Protein AF-A0ABD5S3U0-F1 (afdb_monomer_lite)

Radius of gyration: 20.46 Å; chains: 1; bounding box: 54×53×58 Å

Organism: NCBI:txid1776492

Sequence (305 aa):
AVVRRRVRDGRLRDYVEGQARHEAWLTAAFREFDDQYGYLEEHTPVVRDAELLAASEDTLRRVEIQRFADRVTTRYRNRFDNPLVLVPCSATKPYSESQSHSQFHRAIQFRAHTVSMTSPIGVVPTELELTYPAQHYDSVVTGRWTEGERAFVARVLRRYLERNDYSRVIAHLPPGGYTDIVERVEAELGLDVEYTVPDHPTTEESLANLSSTLSGELKFPKREREHNTVKAIADYMLGPGAGDDLFADVEITMTSRYPKLQVRDANAEIDGHDGERAQLATMVPQYGVLAFTLHGARVWADSDA

Structure (mmCIF, N/CA/C/O backbone):
data_AF-A0ABD5S3U0-F1
#
_entry.id   AF-A0ABD5S3U0-F1
#
loop_
_atom_site.group_PDB
_atom_site.id
_atom_site.type_symbol
_atom_site.label_atom_id
_atom_site.label_alt_id
_atom_site.label_comp_id
_atom_site.label_asym_id
_atom_site.label_entity_id
_atom_site.label_seq_id
_atom_site.pdbx_PDB_ins_code
_atom_site.Cartn_x
_atom_site.Cartn_y
_atom_site.Cartn_z
_atom_site.occupancy
_atom_site.B_iso_or_equiv
_atom_site.auth_seq_id
_atom_site.auth_comp_id
_atom_site.auth_asym_id
_atom_site.auth_atom_id
_atom_site.pdbx_PDB_model_num
ATOM 1 N N . ALA A 1 1 ? 31.425 -2.483 -16.793 1.00 87.31 1 ALA A N 1
ATOM 2 C CA . ALA A 1 1 ? 31.507 -2.346 -15.318 1.00 87.31 1 ALA A CA 1
ATOM 3 C C . ALA A 1 1 ? 30.235 -1.739 -14.712 1.00 87.31 1 ALA A C 1
ATOM 5 O O . ALA A 1 1 ? 29.703 -2.320 -13.774 1.00 87.31 1 ALA A O 1
ATOM 6 N N . VAL A 1 2 ? 29.720 -0.630 -15.265 1.00 94.19 2 VAL A N 1
ATOM 7 C CA . VAL A 1 2 ? 28.542 0.099 -14.745 1.00 94.19 2 VAL A CA 1
ATOM 8 C C . VAL A 1 2 ? 27.293 -0.780 -14.612 1.00 94.19 2 VAL A C 1
ATOM 10 O O . VAL A 1 2 ? 26.768 -0.894 -13.513 1.00 94.19 2 VAL A O 1
ATOM 13 N N . VAL A 1 3 ? 26.869 -1.471 -15.677 1.00 95.00 3 VAL A N 1
ATOM 14 C CA . VAL A 1 3 ? 25.657 -2.319 -15.656 1.00 95.00 3 VAL A CA 1
ATOM 15 C C . VAL A 1 3 ? 25.713 -3.382 -14.553 1.00 95.00 3 VAL A C 1
ATOM 17 O O . VAL A 1 3 ? 24.800 -3.474 -13.742 1.00 95.00 3 VAL A O 1
ATOM 20 N N . ARG A 1 4 ? 26.820 -4.133 -14.446 1.00 95.06 4 ARG A N 1
ATOM 21 C CA . ARG A 1 4 ? 26.992 -5.158 -13.397 1.00 95.06 4 ARG A CA 1
ATOM 22 C C . ARG A 1 4 ? 26.900 -4.573 -11.988 1.00 95.06 4 ARG A C 1
ATOM 24 O O . ARG A 1 4 ? 26.364 -5.223 -11.100 1.00 95.06 4 ARG A O 1
ATOM 31 N N . ARG A 1 5 ? 27.425 -3.362 -11.781 1.00 95.69 5 ARG A N 1
ATOM 32 C CA . ARG A 1 5 ? 27.291 -2.656 -10.504 1.00 95.69 5 ARG A CA 1
ATOM 33 C C . ARG A 1 5 ? 25.832 -2.287 -10.237 1.00 95.69 5 ARG A C 1
ATOM 35 O O . ARG A 1 5 ? 25.337 -2.596 -9.170 1.00 95.69 5 ARG A O 1
ATOM 42 N N . ARG A 1 6 ? 25.120 -1.733 -11.224 1.00 94.75 6 ARG A N 1
ATOM 43 C CA . ARG A 1 6 ? 23.693 -1.396 -11.085 1.00 94.75 6 ARG A CA 1
ATOM 44 C C . ARG A 1 6 ? 22.815 -2.610 -10.781 1.00 94.75 6 ARG A C 1
ATOM 46 O O . ARG A 1 6 ? 21.890 -2.477 -9.994 1.00 94.75 6 ARG A O 1
ATOM 53 N N . VAL A 1 7 ? 23.124 -3.778 -11.350 1.00 93.00 7 VAL A N 1
ATOM 54 C CA . VAL A 1 7 ? 22.453 -5.044 -10.999 1.00 93.00 7 VAL A CA 1
ATOM 55 C C . VAL A 1 7 ? 22.682 -5.397 -9.531 1.00 93.00 7 VAL A C 1
ATOM 57 O O . VAL A 1 7 ? 21.718 -5.645 -8.819 1.00 93.00 7 VAL A O 1
ATOM 60 N N . ARG A 1 8 ? 23.938 -5.379 -9.064 1.00 92.31 8 ARG A N 1
ATOM 61 C CA . ARG A 1 8 ? 24.272 -5.679 -7.658 1.00 92.31 8 ARG A CA 1
ATOM 62 C C . ARG A 1 8 ? 23.629 -4.705 -6.679 1.00 92.31 8 ARG A C 1
ATOM 64 O O . ARG A 1 8 ? 23.177 -5.126 -5.627 1.00 92.31 8 ARG A O 1
ATOM 71 N N . ASP A 1 9 ? 23.568 -3.433 -7.054 1.00 92.44 9 ASP A N 1
ATOM 72 C CA . ASP A 1 9 ? 22.976 -2.374 -6.238 1.00 92.44 9 ASP A CA 1
ATOM 73 C C . ASP A 1 9 ? 21.432 -2.369 -6.319 1.00 92.44 9 ASP A C 1
ATOM 75 O O . ASP A 1 9 ? 20.801 -1.493 -5.739 1.00 92.44 9 ASP A O 1
ATOM 79 N N . GLY A 1 10 ? 20.806 -3.272 -7.091 1.00 91.94 10 GLY A N 1
ATOM 80 C CA . GLY A 1 10 ? 19.350 -3.319 -7.280 1.00 91.94 10 GLY A CA 1
ATOM 81 C C . GLY A 1 10 ? 18.759 -2.140 -8.066 1.00 91.94 10 GLY A C 1
ATOM 82 O O . GLY A 1 10 ? 17.542 -1.997 -8.117 1.00 91.94 10 GLY A O 1
ATOM 83 N N . ARG A 1 11 ? 19.605 -1.321 -8.708 1.00 92.75 11 ARG A N 1
ATOM 84 C CA . ARG A 1 11 ? 19.243 -0.066 -9.399 1.00 92.75 11 ARG A CA 1
ATOM 85 C C . ARG A 1 11 ? 19.436 -0.112 -10.914 1.00 92.75 11 ARG A C 1
ATOM 87 O O . ARG A 1 11 ? 19.689 0.913 -11.555 1.00 92.75 11 ARG A O 1
ATOM 94 N N . LEU A 1 12 ? 19.422 -1.310 -11.506 1.00 93.69 12 LEU A N 1
ATOM 95 C CA . LEU A 1 12 ? 19.519 -1.450 -12.962 1.00 93.69 12 LEU A CA 1
ATOM 96 C C . LEU A 1 12 ? 18.353 -0.740 -13.642 1.00 93.69 12 LEU A C 1
ATOM 98 O O . LEU A 1 12 ? 18.573 -0.025 -14.616 1.00 93.69 12 LEU A O 1
ATOM 102 N N . ARG A 1 13 ? 17.144 -0.903 -13.099 1.00 93.19 13 ARG A N 1
ATOM 103 C CA . ARG A 1 13 ? 15.944 -0.321 -13.682 1.00 93.19 13 ARG A CA 1
ATOM 104 C C . ARG A 1 13 ? 16.009 1.205 -13.707 1.00 93.19 13 ARG A C 1
ATOM 106 O O . ARG A 1 13 ? 15.888 1.776 -14.781 1.00 93.19 13 ARG A O 1
ATOM 113 N N . ASP A 1 14 ? 16.336 1.849 -12.586 1.00 92.38 14 ASP A N 1
ATOM 114 C CA . ASP A 1 14 ? 16.466 3.315 -12.515 1.00 92.38 14 ASP A CA 1
ATOM 115 C C . ASP A 1 14 ? 17.527 3.848 -13.483 1.00 92.38 14 ASP A C 1
ATOM 117 O O . ASP A 1 14 ? 17.364 4.899 -14.100 1.00 92.38 14 ASP A O 1
ATOM 121 N N . TYR A 1 15 ? 18.626 3.103 -13.642 1.00 93.44 15 TYR A N 1
ATOM 122 C CA . TYR A 1 15 ? 19.658 3.458 -14.606 1.00 93.44 15 TYR A CA 1
ATOM 123 C C . TYR A 1 15 ? 19.129 3.401 -16.044 1.00 93.44 15 TYR A C 1
ATOM 125 O O . TYR A 1 15 ? 19.325 4.362 -16.784 1.00 93.44 15 TYR A O 1
ATOM 133 N N . VAL A 1 16 ? 18.447 2.318 -16.431 1.00 93.88 16 VAL A N 1
ATOM 134 C CA . VAL A 1 16 ? 17.875 2.163 -17.779 1.00 93.88 16 VAL A CA 1
ATOM 135 C C . VAL A 1 16 ? 16.838 3.249 -18.067 1.00 93.88 16 VAL A C 1
ATOM 137 O O . VAL A 1 16 ? 16.899 3.852 -19.134 1.00 93.88 16 VAL A O 1
ATOM 140 N N . GLU A 1 17 ? 15.962 3.570 -17.114 1.00 93.62 17 GLU A N 1
ATOM 141 C CA . GLU A 1 17 ? 14.965 4.639 -17.270 1.00 93.62 17 GLU A CA 1
ATOM 142 C C . GLU A 1 17 ? 15.598 6.007 -17.508 1.00 93.62 17 GLU A C 1
ATOM 144 O O . GLU A 1 17 ? 15.145 6.761 -18.369 1.00 93.62 17 GLU A O 1
ATOM 149 N N . GLY A 1 18 ? 16.683 6.313 -16.794 1.00 93.62 18 GLY A N 1
ATOM 150 C CA . GLY A 1 18 ? 17.458 7.523 -17.043 1.00 93.62 18 GLY A CA 1
ATOM 151 C C . GLY A 1 18 ? 18.109 7.518 -18.428 1.00 93.62 18 GLY A C 1
ATOM 152 O O . GLY A 1 18 ? 18.045 8.516 -19.142 1.00 93.62 18 GLY A O 1
ATOM 153 N N . GLN A 1 19 ? 18.710 6.393 -18.838 1.00 94.06 19 GLN A N 1
ATOM 154 C CA . GLN A 1 19 ? 19.356 6.281 -20.152 1.00 94.06 19 GLN A CA 1
ATOM 155 C C . GLN A 1 19 ? 18.363 6.365 -21.317 1.00 94.06 19 GLN A C 1
ATOM 157 O O . GLN A 1 19 ? 18.701 6.924 -22.361 1.00 94.06 19 GLN A O 1
ATOM 162 N N . ALA A 1 20 ? 17.137 5.869 -21.134 1.00 95.19 20 ALA A N 1
ATOM 163 C CA . ALA A 1 20 ? 16.103 5.862 -22.164 1.00 95.19 20 ALA A CA 1
ATOM 164 C C . ALA A 1 20 ? 15.759 7.268 -22.683 1.00 95.19 20 ALA A C 1
ATOM 166 O O . ALA A 1 20 ? 15.257 7.398 -23.795 1.00 95.19 20 ALA A O 1
ATOM 167 N N . ARG A 1 21 ? 16.064 8.328 -21.920 1.00 94.12 21 ARG A N 1
ATOM 168 C CA . ARG A 1 21 ? 15.730 9.726 -22.245 1.00 94.12 21 ARG A CA 1
ATOM 169 C C . ARG A 1 21 ? 16.701 10.419 -23.196 1.00 94.12 21 ARG A C 1
ATOM 171 O O . ARG A 1 21 ? 16.425 11.542 -23.608 1.00 94.12 21 ARG A O 1
ATOM 178 N N . HIS A 1 22 ? 17.836 9.802 -23.518 1.00 95.06 22 HIS A N 1
ATOM 179 C CA . HIS A 1 22 ? 18.868 10.466 -24.319 1.00 95.06 22 HIS A CA 1
ATOM 180 C C . HIS A 1 22 ? 18.624 10.387 -25.831 1.00 95.06 22 HIS A C 1
ATOM 182 O O . HIS A 1 22 ? 19.041 11.291 -26.549 1.00 95.06 22 HIS A O 1
ATOM 188 N N . GLU A 1 23 ? 17.930 9.353 -26.317 1.00 96.31 23 GLU A N 1
ATOM 189 C CA . GLU A 1 23 ? 17.638 9.168 -27.743 1.00 96.31 23 GLU A CA 1
ATOM 190 C C . GLU A 1 23 ? 16.223 8.615 -27.956 1.00 96.31 23 GLU A C 1
ATOM 192 O O . GLU A 1 23 ? 15.745 7.781 -27.186 1.00 96.31 23 GLU A O 1
ATOM 197 N N . ALA A 1 24 ? 15.560 9.032 -29.041 1.00 96.31 24 ALA A N 1
ATOM 198 C CA . ALA A 1 24 ? 14.179 8.634 -29.337 1.00 96.31 24 ALA A CA 1
ATOM 199 C C . ALA A 1 24 ? 14.014 7.110 -29.475 1.00 96.31 24 ALA A C 1
ATOM 201 O O . ALA A 1 24 ? 13.067 6.534 -28.939 1.00 96.31 24 ALA A O 1
ATOM 202 N N . TRP A 1 25 ? 14.966 6.454 -30.143 1.00 96.94 25 TRP A N 1
ATOM 203 C CA . TRP A 1 25 ? 15.000 4.997 -30.280 1.00 96.94 25 TRP A CA 1
ATOM 204 C C . TRP A 1 25 ? 15.076 4.294 -28.915 1.00 96.94 25 TRP A C 1
ATOM 206 O O . TRP A 1 25 ? 14.370 3.312 -28.704 1.00 96.94 25 TRP A O 1
ATOM 216 N N . LEU A 1 26 ? 15.870 4.813 -27.969 1.00 96.75 26 LEU A N 1
ATOM 217 C CA . LEU A 1 26 ? 15.997 4.214 -26.638 1.00 96.75 26 LEU A CA 1
ATOM 218 C C . LEU A 1 26 ? 14.693 4.323 -25.846 1.00 96.75 26 LEU A C 1
ATOM 220 O O . LEU A 1 26 ? 14.308 3.357 -25.195 1.00 96.75 26 LEU A O 1
ATOM 224 N N . THR A 1 27 ? 13.987 5.455 -25.934 1.00 96.31 27 THR A N 1
ATOM 225 C CA . THR A 1 27 ? 12.650 5.593 -25.332 1.00 96.31 27 THR A CA 1
ATOM 226 C C . THR A 1 27 ? 11.661 4.600 -25.947 1.00 96.31 27 THR A C 1
ATOM 228 O O . THR A 1 27 ? 10.906 3.967 -25.213 1.00 96.31 27 THR A O 1
ATOM 231 N N . ALA A 1 28 ? 11.664 4.441 -27.275 1.00 96.75 28 ALA A N 1
ATOM 232 C CA . ALA A 1 28 ? 10.775 3.501 -27.956 1.00 96.75 28 ALA A CA 1
ATOM 233 C C . ALA A 1 28 ? 11.062 2.047 -27.548 1.00 96.75 28 ALA A C 1
ATOM 235 O O . ALA A 1 28 ? 10.147 1.338 -27.142 1.00 96.75 28 ALA A O 1
ATOM 236 N N . ALA A 1 29 ? 12.331 1.631 -27.572 1.00 96.81 29 ALA A N 1
ATOM 237 C CA . ALA A 1 29 ? 12.746 0.290 -27.165 1.00 96.81 29 ALA A CA 1
ATOM 238 C C . ALA A 1 29 ? 12.432 0.004 -25.689 1.00 96.81 29 ALA A C 1
ATOM 240 O O . ALA A 1 29 ? 12.020 -1.098 -25.342 1.00 96.81 29 ALA A O 1
ATOM 241 N N . PHE A 1 30 ? 12.608 0.998 -24.818 1.00 96.00 30 PHE A N 1
ATOM 242 C CA . PHE A 1 30 ? 12.281 0.892 -23.401 1.00 96.00 30 PHE A CA 1
ATOM 243 C C . PHE A 1 30 ? 10.776 0.705 -23.155 1.00 96.00 30 PHE A C 1
ATOM 245 O O . PHE A 1 30 ? 10.393 -0.131 -22.343 1.00 96.00 30 PHE A O 1
ATOM 252 N N . ARG A 1 31 ? 9.921 1.431 -23.883 1.00 95.31 31 ARG A N 1
ATOM 253 C CA . ARG A 1 31 ? 8.461 1.275 -23.785 1.00 95.31 31 ARG A CA 1
ATOM 254 C C . ARG A 1 31 ? 7.976 -0.057 -24.345 1.00 95.31 31 ARG A C 1
ATOM 256 O O . ARG A 1 31 ? 7.175 -0.713 -23.696 1.00 95.31 31 ARG A O 1
ATOM 263 N N . GLU A 1 32 ? 8.518 -0.484 -25.485 1.00 96.25 32 GLU A N 1
ATOM 264 C CA . GLU A 1 32 ? 8.242 -1.815 -26.043 1.00 96.25 32 GLU A CA 1
ATOM 265 C C . GLU A 1 32 ? 8.631 -2.920 -25.052 1.00 96.25 32 GLU A C 1
ATOM 267 O O . GLU A 1 32 ? 7.901 -3.888 -24.866 1.00 96.25 32 GLU A O 1
ATOM 272 N N . PHE A 1 33 ? 9.768 -2.758 -24.368 1.00 94.81 33 PHE A N 1
ATOM 273 C CA . PHE A 1 33 ? 10.194 -3.675 -23.317 1.00 94.81 33 PHE A CA 1
ATOM 274 C C . PHE A 1 33 ? 9.211 -3.707 -22.137 1.00 94.81 33 PHE A C 1
ATOM 276 O O . PHE A 1 33 ? 8.895 -4.792 -21.656 1.00 94.81 33 PHE A O 1
ATOM 283 N N . ASP A 1 34 ? 8.688 -2.557 -21.707 1.00 94.62 34 ASP A N 1
ATOM 284 C CA . ASP A 1 34 ? 7.685 -2.465 -20.634 1.00 94.62 34 ASP A CA 1
ATOM 285 C C . ASP A 1 34 ? 6.331 -3.078 -20.991 1.00 94.62 34 ASP A C 1
ATOM 287 O O . ASP A 1 34 ? 5.623 -3.563 -20.107 1.00 94.62 34 ASP A O 1
ATOM 291 N N . ASP A 1 35 ? 5.977 -3.099 -22.274 1.00 95.31 35 ASP A N 1
ATOM 292 C CA . ASP A 1 35 ? 4.765 -3.765 -22.746 1.00 95.31 35 ASP A CA 1
ATOM 293 C C . ASP A 1 35 ? 4.878 -5.305 -22.659 1.00 95.31 35 ASP A C 1
ATOM 295 O O . ASP A 1 35 ? 3.862 -6.002 -22.627 1.00 95.31 35 ASP A O 1
ATOM 299 N N . GLN A 1 36 ? 6.090 -5.857 -22.492 1.00 96.75 36 GLN A N 1
ATOM 300 C CA . GLN A 1 36 ? 6.333 -7.288 -22.250 1.00 96.75 36 GLN A CA 1
ATOM 301 C C . GLN A 1 36 ? 6.207 -7.662 -20.761 1.00 96.75 36 GLN A C 1
ATOM 303 O O . GLN A 1 36 ? 7.099 -8.289 -20.179 1.00 96.75 36 GLN A O 1
ATOM 308 N N . TYR A 1 37 ? 5.084 -7.295 -20.131 1.00 95.75 37 TYR A N 1
ATOM 309 C CA . TYR A 1 37 ? 4.884 -7.444 -18.684 1.00 95.75 37 TYR A CA 1
ATOM 310 C C . TYR A 1 37 ? 5.123 -8.870 -18.174 1.00 95.75 37 TYR A C 1
ATOM 312 O O . TYR A 1 37 ? 5.852 -9.036 -17.205 1.00 95.75 37 TYR A O 1
ATOM 320 N N . GLY A 1 38 ? 4.557 -9.897 -18.820 1.00 96.56 38 GLY A N 1
ATOM 321 C CA . GLY A 1 38 ? 4.673 -11.285 -18.345 1.00 96.56 38 GLY A CA 1
ATOM 322 C C . GLY A 1 38 ? 6.125 -11.757 -18.244 1.00 96.56 38 GLY A C 1
ATOM 323 O O . GLY A 1 38 ? 6.542 -12.268 -17.209 1.00 96.56 38 GLY A O 1
ATOM 324 N N . TYR A 1 39 ? 6.930 -11.473 -19.272 1.00 96.88 39 TYR A N 1
ATOM 325 C CA . TYR A 1 39 ? 8.363 -11.763 -19.248 1.00 96.88 39 TYR A CA 1
ATOM 326 C C . TYR A 1 39 ? 9.074 -10.993 -18.128 1.00 96.88 39 TYR A C 1
ATOM 328 O O . TYR A 1 39 ? 9.894 -11.552 -17.402 1.00 96.88 39 TYR A O 1
ATOM 336 N N . LEU A 1 40 ? 8.768 -9.706 -17.965 1.00 96.62 40 LEU A N 1
ATOM 337 C CA . LEU A 1 40 ? 9.388 -8.882 -16.933 1.00 96.62 40 LEU A CA 1
ATOM 338 C C . LEU A 1 40 ? 9.014 -9.323 -15.516 1.00 96.62 40 LEU A C 1
ATOM 340 O O . LEU A 1 40 ? 9.872 -9.315 -14.633 1.00 96.62 40 LEU A O 1
ATOM 344 N N . GLU A 1 41 ? 7.755 -9.687 -15.295 1.00 96.44 41 GLU A N 1
ATOM 345 C CA . GLU A 1 41 ? 7.216 -10.088 -13.999 1.00 96.44 41 GLU A CA 1
ATOM 346 C C . GLU A 1 41 ? 7.951 -11.320 -13.467 1.00 96.44 41 GLU A C 1
ATOM 348 O O . GLU A 1 41 ? 8.514 -11.255 -12.372 1.00 96.44 41 GLU A O 1
ATOM 353 N N . GLU A 1 42 ? 8.079 -12.360 -14.295 1.00 96.19 42 GLU A N 1
ATOM 354 C CA . GLU A 1 42 ? 8.742 -13.625 -13.948 1.00 96.19 42 GLU A CA 1
ATOM 355 C C . GLU A 1 42 ? 10.217 -13.450 -13.544 1.00 96.19 42 GLU A C 1
ATOM 357 O O . GLU A 1 42 ? 10.744 -14.200 -12.722 1.00 96.19 42 GLU A O 1
ATOM 362 N N . HIS A 1 43 ? 10.895 -12.441 -14.099 1.00 94.69 43 HIS A N 1
ATOM 363 C CA . HIS A 1 43 ? 12.329 -12.212 -13.897 1.00 94.69 43 HIS A CA 1
ATOM 364 C C . HIS A 1 43 ? 12.631 -11.087 -12.899 1.00 94.69 43 HIS A C 1
ATOM 366 O O . HIS A 1 43 ? 13.796 -10.848 -12.561 1.00 94.69 43 HIS A O 1
ATOM 372 N N . THR A 1 44 ? 11.611 -10.375 -12.417 1.00 94.62 44 THR A N 1
ATOM 373 C CA . THR A 1 44 ? 11.797 -9.257 -11.493 1.00 94.62 44 THR A CA 1
ATOM 374 C C . THR A 1 44 ? 11.728 -9.742 -10.046 1.00 94.62 44 THR A C 1
ATOM 376 O O . THR A 1 44 ? 10.689 -10.274 -9.640 1.00 94.62 44 THR A O 1
ATOM 379 N N . PRO A 1 45 ? 12.760 -9.479 -9.214 1.00 93.25 45 PRO A N 1
ATOM 380 C CA . PRO A 1 45 ? 12.757 -9.864 -7.804 1.00 93.25 45 PRO A CA 1
ATOM 381 C C . PRO A 1 45 ? 11.495 -9.403 -7.069 1.00 93.25 45 PRO A C 1
ATOM 383 O O . PRO A 1 45 ? 11.013 -8.290 -7.295 1.00 93.25 45 PRO A O 1
ATOM 386 N N . VAL A 1 46 ? 10.975 -10.249 -6.176 1.00 92.94 46 VAL A N 1
ATOM 387 C CA . VAL A 1 46 ? 9.786 -9.935 -5.361 1.00 92.94 46 VAL A CA 1
ATOM 388 C C . VAL A 1 46 ? 10.083 -8.840 -4.336 1.00 92.94 46 VAL A C 1
ATOM 390 O O . VAL A 1 46 ? 9.233 -7.988 -4.100 1.00 92.94 46 VAL A O 1
ATOM 393 N N . VAL A 1 47 ? 11.296 -8.835 -3.777 1.00 92.56 47 VAL A N 1
ATOM 394 C CA . VAL A 1 47 ? 11.765 -7.864 -2.781 1.00 92.56 47 VAL A CA 1
ATOM 395 C C . VAL A 1 47 ? 13.172 -7.376 -3.115 1.00 92.56 47 VAL A C 1
ATOM 397 O O . VAL A 1 47 ? 13.955 -8.103 -3.734 1.00 92.56 47 VAL A O 1
ATOM 400 N N . ARG A 1 48 ? 13.491 -6.143 -2.707 1.00 89.38 48 ARG A N 1
ATOM 401 C CA . ARG A 1 48 ? 14.825 -5.525 -2.786 1.00 89.38 48 ARG A CA 1
ATOM 402 C C . ARG A 1 48 ? 15.002 -4.522 -1.648 1.00 89.38 48 ARG A C 1
ATOM 404 O O . ARG A 1 48 ? 14.028 -3.905 -1.239 1.00 89.38 48 ARG A O 1
ATOM 411 N N . ASP A 1 49 ? 16.248 -4.297 -1.233 1.00 81.81 49 ASP A N 1
ATOM 412 C CA . ASP A 1 49 ? 16.613 -3.183 -0.332 1.00 81.81 49 ASP A CA 1
ATOM 413 C C . ASP A 1 49 ? 16.724 -1.845 -1.064 1.00 81.81 49 ASP A C 1
ATOM 415 O O . ASP A 1 49 ? 16.736 -0.780 -0.453 1.00 81.81 49 ASP A O 1
ATOM 419 N N . ALA A 1 50 ? 16.899 -1.897 -2.384 1.00 89.00 50 ALA A N 1
ATOM 420 C CA . ALA A 1 50 ? 17.143 -0.712 -3.178 1.00 89.00 50 ALA A CA 1
ATOM 421 C C . ALA A 1 50 ? 15.873 0.130 -3.304 1.00 89.00 50 ALA A C 1
ATOM 423 O O . ALA A 1 50 ? 14.813 -0.376 -3.681 1.00 89.00 50 ALA A O 1
ATOM 424 N N . GLU A 1 51 ? 16.028 1.427 -3.056 1.00 90.19 51 GLU A N 1
ATOM 425 C CA . GLU A 1 51 ? 14.996 2.421 -3.314 1.00 90.19 51 GLU A CA 1
ATOM 426 C C . GLU A 1 51 ? 14.630 2.454 -4.805 1.00 90.19 51 GLU A C 1
ATOM 428 O O . GLU A 1 51 ? 15.499 2.527 -5.681 1.00 90.19 51 GLU A O 1
ATOM 433 N N . LEU A 1 52 ? 13.328 2.402 -5.070 1.00 92.81 52 LEU A N 1
ATOM 434 C CA . LEU A 1 52 ? 12.706 2.584 -6.370 1.00 92.81 52 LEU A CA 1
ATOM 435 C C . LEU A 1 52 ? 12.477 4.079 -6.596 1.00 92.81 52 LEU A C 1
ATOM 437 O O . LEU A 1 52 ? 11.648 4.691 -5.923 1.00 92.81 52 LEU A O 1
ATOM 441 N N . LEU A 1 53 ? 13.175 4.664 -7.570 1.00 91.88 53 LEU A N 1
ATOM 442 C CA . LEU A 1 53 ? 12.985 6.069 -7.916 1.00 91.88 53 LEU A CA 1
ATOM 443 C C . LEU A 1 53 ? 11.825 6.229 -8.907 1.00 91.88 53 LEU A C 1
ATOM 445 O O . LEU A 1 53 ? 11.934 5.866 -10.078 1.00 91.88 53 LEU A O 1
ATOM 449 N N . ALA A 1 54 ? 10.735 6.831 -8.443 1.00 91.25 54 ALA A N 1
ATOM 450 C CA . ALA A 1 54 ? 9.561 7.205 -9.216 1.00 91.25 54 ALA A CA 1
ATOM 451 C C . ALA A 1 54 ? 9.663 8.667 -9.678 1.00 91.25 54 ALA A C 1
ATOM 453 O O . ALA A 1 54 ? 9.052 9.580 -9.120 1.00 91.25 54 ALA A O 1
ATOM 454 N N . ALA A 1 55 ? 10.483 8.886 -10.708 1.00 89.25 55 ALA A N 1
ATOM 455 C CA . ALA A 1 55 ? 10.757 10.217 -11.260 1.00 89.25 55 ALA A CA 1
ATOM 456 C C . ALA A 1 55 ? 10.063 10.505 -12.601 1.00 89.25 55 ALA A C 1
ATOM 458 O O . ALA A 1 55 ? 10.203 11.600 -13.144 1.00 89.25 55 ALA A O 1
ATOM 459 N N . SER A 1 56 ? 9.341 9.534 -13.162 1.00 89.38 56 SER A N 1
ATOM 460 C CA . SER A 1 56 ? 8.617 9.704 -14.424 1.00 89.38 56 SER A CA 1
ATOM 461 C C . SER A 1 56 ? 7.360 8.847 -14.478 1.00 89.38 56 SER A C 1
ATOM 463 O O . SER A 1 56 ? 7.280 7.831 -13.792 1.00 89.38 56 SER A O 1
ATOM 465 N N . GLU A 1 57 ? 6.411 9.216 -15.334 1.00 90.31 57 GLU A N 1
ATOM 466 C CA . GLU A 1 57 ? 5.151 8.485 -15.511 1.00 90.31 57 GLU A CA 1
ATOM 467 C C . GLU A 1 57 ? 5.362 7.041 -16.003 1.00 90.31 57 GLU A C 1
ATOM 469 O O . GLU A 1 57 ? 4.609 6.147 -15.627 1.00 90.31 57 GLU A O 1
ATOM 474 N N . ASP A 1 58 ? 6.448 6.766 -16.739 1.00 92.25 58 ASP A N 1
ATOM 475 C CA . ASP A 1 58 ? 6.801 5.394 -17.137 1.00 92.25 58 ASP A CA 1
ATOM 476 C C . ASP A 1 58 ? 7.062 4.482 -15.909 1.00 92.25 58 ASP A C 1
ATOM 478 O O . ASP A 1 58 ? 6.949 3.264 -16.006 1.00 92.25 58 ASP A O 1
ATOM 482 N N . THR A 1 59 ? 7.304 5.039 -14.712 1.00 93.25 59 THR A N 1
ATOM 483 C CA . THR A 1 59 ? 7.414 4.249 -13.466 1.00 93.25 59 THR A CA 1
ATOM 484 C C . THR A 1 59 ? 6.116 3.493 -13.150 1.00 93.25 59 THR A C 1
ATOM 486 O O . THR A 1 59 ? 6.168 2.405 -12.581 1.00 93.25 59 THR A O 1
ATOM 489 N N . LEU A 1 60 ? 4.949 4.006 -13.568 1.00 93.88 60 LEU A N 1
ATOM 490 C CA . LEU A 1 60 ? 3.656 3.321 -13.413 1.00 93.88 60 LEU A CA 1
ATOM 491 C C . LEU A 1 60 ? 3.608 1.981 -14.175 1.00 93.88 60 LEU A C 1
ATOM 493 O O . LEU A 1 60 ? 2.759 1.129 -13.901 1.00 93.88 60 LEU A O 1
ATOM 497 N N . ARG A 1 61 ? 4.514 1.786 -15.145 1.00 94.06 61 ARG A N 1
ATOM 498 C CA . ARG A 1 61 ? 4.674 0.551 -15.924 1.00 94.06 61 ARG A CA 1
ATOM 499 C C . ARG A 1 61 ? 5.628 -0.457 -15.280 1.00 94.06 61 ARG A C 1
ATOM 501 O O . ARG A 1 61 ? 5.657 -1.605 -15.710 1.00 94.06 61 ARG A O 1
ATOM 508 N N . ARG A 1 62 ? 6.374 -0.074 -14.235 1.00 94.94 62 ARG A N 1
ATOM 509 C CA . ARG A 1 62 ? 7.293 -0.990 -13.547 1.00 94.94 62 ARG A CA 1
ATOM 510 C C . ARG A 1 62 ? 6.540 -2.165 -12.933 1.00 94.94 62 ARG A C 1
ATOM 512 O O . ARG A 1 62 ? 5.478 -1.995 -12.328 1.00 94.94 62 ARG A O 1
ATOM 519 N N . VAL A 1 63 ? 7.155 -3.343 -13.015 1.00 96.38 63 VAL A N 1
ATOM 520 C CA . VAL A 1 63 ? 6.610 -4.584 -12.459 1.00 96.38 63 VAL A CA 1
ATOM 521 C C . VAL A 1 63 ? 6.276 -4.431 -10.986 1.00 96.38 63 VAL A C 1
ATOM 523 O O . VAL A 1 63 ? 5.211 -4.848 -10.567 1.00 96.38 63 VAL A O 1
ATOM 526 N N . GLU A 1 64 ? 7.153 -3.819 -10.201 1.00 96.12 64 GLU A N 1
ATOM 527 C CA . GLU A 1 64 ? 6.998 -3.649 -8.758 1.00 96.12 64 GLU A CA 1
ATOM 528 C C . GLU A 1 64 ? 5.719 -2.880 -8.413 1.00 96.12 64 GLU A C 1
ATOM 530 O O . GLU A 1 64 ? 4.990 -3.268 -7.503 1.00 96.12 64 GLU A O 1
ATOM 535 N N . ILE A 1 65 ? 5.432 -1.824 -9.182 1.00 96.56 65 ILE A N 1
ATOM 536 C CA . ILE A 1 65 ? 4.255 -0.971 -9.011 1.00 96.56 65 ILE A CA 1
ATOM 537 C C . ILE A 1 65 ? 2.994 -1.726 -9.422 1.00 96.56 65 ILE A C 1
ATOM 539 O O . ILE A 1 65 ? 2.044 -1.822 -8.645 1.00 96.56 65 ILE A O 1
ATOM 543 N N . GLN A 1 66 ? 2.994 -2.314 -10.619 1.00 97.06 66 GLN A N 1
ATOM 544 C CA . GLN A 1 66 ? 1.833 -3.042 -11.125 1.00 97.06 66 GLN A CA 1
ATOM 545 C C . GLN A 1 66 ? 1.531 -4.298 -10.307 1.00 97.06 66 GLN A C 1
ATOM 547 O O . GLN A 1 66 ? 0.372 -4.557 -10.007 1.00 97.06 66 GLN A O 1
ATOM 552 N N . ARG A 1 67 ? 2.562 -5.045 -9.900 1.00 97.62 67 ARG A N 1
ATOM 553 C CA . ARG A 1 67 ? 2.446 -6.236 -9.053 1.00 97.62 67 ARG A CA 1
ATOM 554 C C . ARG A 1 67 ? 1.865 -5.873 -7.696 1.00 97.62 67 ARG A C 1
ATOM 556 O O . ARG A 1 67 ? 0.965 -6.567 -7.239 1.00 97.62 67 ARG A O 1
ATOM 563 N N . PHE A 1 68 ? 2.353 -4.812 -7.050 1.00 97.81 68 PHE A N 1
ATOM 564 C CA . PHE A 1 68 ? 1.804 -4.394 -5.760 1.00 97.81 68 PHE A CA 1
ATOM 565 C C . PHE A 1 68 ? 0.338 -3.983 -5.899 1.00 97.81 68 PHE A C 1
ATOM 567 O O . PHE A 1 68 ? -0.511 -4.507 -5.181 1.00 97.81 68 PHE A O 1
ATOM 574 N N . ALA A 1 69 ? 0.028 -3.118 -6.869 1.00 97.94 69 ALA A N 1
ATOM 575 C CA . ALA A 1 69 ? -1.337 -2.681 -7.140 1.00 97.94 69 ALA A CA 1
ATOM 576 C C . ALA A 1 69 ? -2.271 -3.860 -7.452 1.00 97.94 69 ALA A C 1
ATOM 578 O O . ALA A 1 69 ? -3.390 -3.925 -6.941 1.00 97.94 69 ALA A O 1
ATOM 579 N N . ASP A 1 70 ? -1.819 -4.821 -8.257 1.00 97.81 70 ASP A N 1
ATOM 580 C CA . ASP A 1 70 ? -2.604 -6.006 -8.573 1.00 97.81 70 ASP A CA 1
ATOM 581 C C . ASP A 1 70 ? -2.804 -6.894 -7.342 1.00 97.81 70 ASP A C 1
ATOM 583 O O . ASP A 1 70 ? -3.934 -7.247 -7.029 1.00 97.81 70 ASP A O 1
ATOM 587 N N . ARG A 1 71 ? -1.760 -7.184 -6.560 1.00 98.12 71 ARG A N 1
ATOM 588 C CA . ARG A 1 71 ? -1.878 -8.031 -5.360 1.00 98.12 71 ARG A CA 1
ATOM 589 C C . ARG A 1 71 ? -2.720 -7.392 -4.255 1.00 98.12 71 ARG A C 1
ATOM 591 O O . ARG A 1 71 ? -3.497 -8.092 -3.610 1.00 98.12 71 ARG A O 1
ATOM 598 N N . VAL A 1 72 ? -2.640 -6.076 -4.066 1.00 98.25 72 VAL A N 1
ATOM 599 C CA . VAL A 1 72 ? -3.517 -5.345 -3.132 1.00 98.25 72 VAL A CA 1
ATOM 600 C C . VAL A 1 72 ? -4.979 -5.371 -3.583 1.00 98.25 72 VAL A C 1
ATOM 602 O O . VAL A 1 72 ? -5.882 -5.357 -2.753 1.00 98.25 72 VAL A O 1
ATOM 605 N N . THR A 1 73 ? -5.238 -5.457 -4.886 1.00 98.38 73 THR A N 1
ATOM 606 C CA . THR A 1 73 ? -6.606 -5.452 -5.429 1.00 98.38 73 THR A CA 1
ATOM 607 C C . THR A 1 73 ? -7.148 -6.839 -5.781 1.00 98.38 73 THR A C 1
ATOM 609 O O . THR A 1 73 ? -8.325 -6.962 -6.105 1.00 98.38 73 THR A O 1
ATOM 612 N N . THR A 1 74 ? -6.333 -7.895 -5.713 1.00 98.25 74 THR A N 1
ATOM 613 C CA . THR A 1 74 ? -6.733 -9.276 -6.060 1.00 98.25 74 THR A CA 1
ATOM 614 C C . THR A 1 74 ? -6.454 -10.303 -4.973 1.00 98.25 74 THR A C 1
ATOM 616 O O . THR A 1 74 ? -7.026 -11.390 -5.029 1.00 98.25 74 THR A O 1
ATOM 619 N N . ARG A 1 75 ? -5.599 -9.993 -3.991 1.00 98.00 75 ARG A N 1
ATOM 620 C CA . ARG A 1 75 ? -5.221 -10.922 -2.917 1.00 98.00 75 ARG A CA 1
ATOM 621 C C . ARG A 1 75 ? -5.602 -10.398 -1.547 1.00 98.00 75 ARG A C 1
ATOM 623 O O . ARG A 1 75 ? -6.353 -11.076 -0.852 1.00 98.00 75 ARG A O 1
ATOM 630 N N . TYR A 1 76 ? -5.160 -9.183 -1.212 1.00 98.06 76 TYR A N 1
ATOM 631 C CA . TYR A 1 76 ? -5.513 -8.528 0.050 1.00 98.06 76 TYR A CA 1
ATOM 632 C C . TYR A 1 76 ? -7.033 -8.464 0.223 1.00 98.06 76 TYR A C 1
ATOM 634 O O . TYR A 1 76 ? -7.772 -8.256 -0.743 1.00 98.06 76 TYR A O 1
ATOM 642 N N . ARG A 1 77 ? -7.484 -8.617 1.463 1.00 96.00 77 ARG A N 1
ATOM 643 C CA . ARG A 1 77 ? -8.857 -8.342 1.871 1.00 96.00 77 ARG A CA 1
ATOM 644 C C . ARG A 1 77 ? -8.854 -7.582 3.193 1.00 96.00 77 ARG A C 1
ATOM 646 O O . ARG A 1 77 ? -7.984 -7.824 4.029 1.00 96.00 77 ARG A O 1
ATOM 653 N N . ASN A 1 78 ? -9.828 -6.702 3.376 1.00 97.44 78 ASN A N 1
ATOM 654 C CA . ASN A 1 78 ? -10.079 -6.019 4.629 1.00 97.44 78 ASN A CA 1
ATOM 655 C C . ASN A 1 78 ? -10.404 -7.070 5.697 1.00 97.44 78 ASN A C 1
ATOM 657 O O . ASN A 1 78 ? -11.152 -8.019 5.455 1.00 97.44 78 ASN A O 1
ATOM 661 N N . ARG A 1 79 ? -9.789 -6.914 6.866 1.00 96.88 79 ARG A N 1
ATOM 662 C CA . ARG A 1 79 ? -9.956 -7.797 8.028 1.00 96.88 79 ARG A CA 1
ATOM 663 C C . ARG A 1 79 ? -10.453 -7.028 9.258 1.00 96.88 79 ARG A C 1
ATOM 665 O O . ARG A 1 79 ? -10.416 -7.567 10.359 1.00 96.88 79 ARG A O 1
ATOM 672 N N . PHE A 1 80 ? -10.883 -5.781 9.073 1.00 97.38 80 PHE A N 1
ATOM 673 C CA . PHE A 1 80 ? -11.446 -4.922 10.107 1.00 97.38 80 PHE A CA 1
ATOM 674 C C . PHE A 1 80 ? -12.929 -4.666 9.841 1.00 97.38 80 PHE A C 1
ATOM 676 O O . PHE A 1 80 ? -13.310 -4.328 8.722 1.00 97.38 80 PHE A O 1
ATOM 683 N N . ASP A 1 81 ? -13.737 -4.708 10.897 1.00 96.94 81 ASP A N 1
ATOM 684 C CA . ASP A 1 81 ? -15.149 -4.293 10.849 1.00 96.94 81 ASP A CA 1
ATOM 685 C C . ASP A 1 81 ? -15.312 -2.758 10.911 1.00 96.94 81 ASP A C 1
ATOM 687 O O . ASP A 1 81 ? -16.408 -2.209 10.794 1.00 96.94 81 ASP A O 1
ATOM 691 N N . ASN A 1 82 ? -14.203 -2.054 11.137 1.00 98.12 82 ASN A N 1
ATOM 692 C CA . ASN A 1 82 ? -14.133 -0.608 11.258 1.00 98.12 82 ASN A CA 1
ATOM 693 C C . ASN A 1 82 ? -14.325 0.112 9.914 1.00 98.12 82 ASN A C 1
ATOM 695 O O . ASN A 1 82 ? -13.983 -0.433 8.863 1.00 98.12 82 ASN A O 1
ATOM 699 N N . PRO A 1 83 ? -14.773 1.380 9.935 1.00 98.56 83 PRO A N 1
ATOM 700 C CA . PRO A 1 83 ? -14.828 2.194 8.728 1.00 98.56 83 PRO A CA 1
ATOM 701 C C . PRO A 1 83 ? -13.434 2.452 8.140 1.00 98.56 83 PRO A C 1
ATOM 703 O O . PRO A 1 83 ? -12.415 2.378 8.837 1.00 98.56 83 PRO A O 1
ATOM 706 N N . LEU A 1 84 ? -13.403 2.801 6.855 1.00 98.81 84 LEU A N 1
ATOM 707 C CA . LEU A 1 84 ? -12.192 3.166 6.128 1.00 98.81 84 LEU A CA 1
ATOM 708 C C . LEU A 1 84 ? -11.860 4.644 6.323 1.00 98.81 84 LEU A C 1
ATOM 710 O O . LEU A 1 84 ? -12.720 5.502 6.149 1.00 98.81 84 LEU A O 1
ATOM 714 N N . VAL A 1 85 ? -10.589 4.953 6.575 1.00 98.88 85 VAL A N 1
ATOM 715 C CA . VAL A 1 85 ? -10.040 6.308 6.465 1.00 98.88 85 VAL A CA 1
ATOM 716 C C . VAL A 1 85 ? -8.926 6.325 5.420 1.00 98.88 85 VAL A C 1
ATOM 718 O O . VAL A 1 85 ? -7.878 5.698 5.596 1.00 98.88 85 VAL A O 1
ATOM 721 N N . LEU A 1 86 ? -9.142 7.081 4.343 1.00 98.81 86 LEU A N 1
ATOM 722 C CA . LEU A 1 86 ? -8.135 7.384 3.329 1.00 98.81 86 LEU A CA 1
ATOM 723 C C . LEU A 1 86 ? -7.287 8.580 3.781 1.00 98.81 86 LEU A C 1
ATOM 725 O O . LEU A 1 86 ? -7.827 9.641 4.089 1.00 98.81 86 LEU A O 1
ATOM 729 N N . VAL A 1 87 ? -5.961 8.426 3.792 1.00 98.44 87 VAL A N 1
ATOM 730 C CA . VAL A 1 87 ? -4.994 9.484 4.154 1.00 98.44 87 VAL A CA 1
ATOM 731 C C . VAL A 1 87 ? -3.950 9.690 3.055 1.00 98.44 87 VAL A C 1
ATOM 733 O O . VAL A 1 87 ? -3.678 8.761 2.289 1.00 98.44 87 VAL A O 1
ATOM 736 N N . PRO A 1 88 ? -3.314 10.874 2.952 1.00 95.62 88 PRO A N 1
ATOM 737 C CA . PRO A 1 88 ? -2.212 11.057 2.018 1.00 95.62 88 PRO A CA 1
ATOM 738 C C . PRO A 1 88 ? -0.972 10.281 2.486 1.00 95.62 88 PRO A C 1
ATOM 740 O O . PRO A 1 88 ? -0.767 10.036 3.682 1.00 95.62 88 PRO A O 1
ATOM 743 N N . CYS A 1 89 ? -0.094 9.940 1.546 1.00 91.50 89 CYS A N 1
ATOM 744 C CA . CYS A 1 89 ? 1.226 9.405 1.871 1.00 91.50 89 CYS A CA 1
ATOM 745 C C . CYS A 1 89 ? 2.113 10.416 2.615 1.00 91.50 89 CYS A C 1
ATOM 747 O O . CYS A 1 89 ? 1.822 11.612 2.684 1.00 91.50 89 CYS A O 1
ATOM 749 N N . SER A 1 90 ? 3.261 9.947 3.106 1.00 90.94 90 SER A N 1
ATOM 750 C CA . SER A 1 90 ? 4.318 10.796 3.661 1.00 90.94 90 SER A CA 1
ATOM 751 C C . SER A 1 90 ? 5.658 10.586 2.964 1.00 90.94 90 SER A C 1
ATOM 753 O O . SER A 1 90 ? 5.923 9.533 2.389 1.00 90.94 90 SER A O 1
ATOM 755 N N . ALA A 1 91 ? 6.530 11.595 3.054 1.00 87.69 91 ALA A N 1
ATOM 756 C CA . ALA A 1 91 ? 7.901 11.501 2.556 1.00 87.69 91 ALA A CA 1
ATOM 757 C C . ALA A 1 91 ? 8.713 10.440 3.319 1.00 87.69 91 ALA A C 1
ATOM 759 O O . ALA A 1 91 ? 9.389 9.627 2.694 1.00 87.69 91 ALA A O 1
ATOM 760 N N . THR A 1 92 ? 8.601 10.421 4.653 1.00 91.38 92 THR A N 1
ATOM 761 C CA . THR A 1 92 ? 9.164 9.372 5.517 1.00 91.38 92 THR A CA 1
ATOM 762 C C . THR A 1 92 ? 8.391 8.071 5.329 1.00 91.38 92 THR A C 1
ATOM 764 O O . THR A 1 92 ? 7.160 8.096 5.402 1.00 91.38 92 THR A O 1
ATOM 767 N N . LYS A 1 93 ? 9.104 6.958 5.119 1.00 91.94 93 LYS A N 1
ATOM 768 C CA . LYS A 1 93 ? 8.550 5.598 5.108 1.00 91.94 93 LYS A CA 1
ATOM 769 C C . LYS A 1 93 ? 9.259 4.729 6.162 1.00 91.94 93 LYS A C 1
ATOM 771 O O . LYS A 1 93 ? 10.461 4.929 6.348 1.00 91.94 93 LYS A O 1
ATOM 776 N N . PRO A 1 94 ? 8.565 3.775 6.810 1.00 92.75 94 PRO A N 1
ATOM 777 C CA . PRO A 1 94 ? 7.125 3.495 6.694 1.00 92.75 94 PRO A CA 1
ATOM 778 C C . PRO A 1 94 ? 6.260 4.684 7.122 1.00 92.75 94 PRO A C 1
ATOM 780 O O . PRO A 1 94 ? 6.696 5.531 7.906 1.00 92.75 94 PRO A O 1
ATOM 783 N N . TYR A 1 95 ? 5.054 4.793 6.561 1.00 92.31 95 TYR A N 1
ATOM 784 C CA . TYR A 1 95 ? 4.235 5.991 6.737 1.00 92.31 95 TYR A CA 1
ATOM 785 C C . TYR A 1 95 ? 3.912 6.246 8.207 1.00 92.31 95 TYR A C 1
ATOM 787 O O . TYR A 1 95 ? 3.975 7.400 8.639 1.00 92.31 95 TYR A O 1
ATOM 795 N N . SER A 1 96 ? 3.687 5.181 8.987 1.00 91.69 96 SER A N 1
ATOM 796 C CA . SER A 1 96 ? 3.436 5.232 10.430 1.00 91.69 96 SER A CA 1
ATOM 797 C C . SER A 1 96 ? 4.492 5.997 11.237 1.00 91.69 96 SER A C 1
ATOM 799 O O . SER A 1 96 ? 4.189 6.509 12.313 1.00 91.69 96 SER A O 1
ATOM 801 N N . GLU A 1 97 ? 5.732 6.080 10.744 1.00 93.38 97 GLU A N 1
ATOM 802 C CA . GLU A 1 97 ? 6.835 6.784 11.415 1.00 93.38 97 GLU A CA 1
ATOM 803 C C . GLU A 1 97 ? 6.885 8.284 11.086 1.00 93.38 97 GLU A C 1
ATOM 805 O O . GLU A 1 97 ? 7.661 9.036 11.679 1.00 93.38 97 GLU A O 1
ATOM 810 N N . SER A 1 98 ? 6.044 8.761 10.165 1.00 96.12 98 SER A N 1
ATOM 811 C CA . SER A 1 98 ? 5.971 10.181 9.835 1.00 96.12 98 SER A CA 1
ATOM 812 C C . SER A 1 98 ? 5.210 10.997 10.886 1.00 96.12 98 SER A C 1
ATOM 814 O O . SER A 1 98 ? 4.307 10.518 11.581 1.00 96.12 98 SER A O 1
ATOM 816 N N . GLN A 1 99 ? 5.534 12.291 10.969 1.00 96.56 99 GLN A N 1
ATOM 817 C CA . GLN A 1 99 ? 4.851 13.225 11.869 1.00 96.56 99 GLN A CA 1
ATOM 818 C C . GLN A 1 99 ? 3.361 13.382 11.526 1.00 96.56 99 GLN A C 1
ATOM 820 O O . GLN A 1 99 ? 2.529 13.487 12.430 1.00 96.56 99 GLN A O 1
ATOM 825 N N . SER A 1 100 ? 3.009 13.405 10.238 1.00 96.50 100 SER A N 1
ATOM 826 C CA . SER A 1 100 ? 1.619 13.529 9.782 1.00 96.50 100 SER A CA 1
ATOM 827 C C . SER A 1 100 ? 0.807 12.295 10.158 1.00 96.50 100 SER A C 1
ATOM 829 O O . SER A 1 100 ? -0.226 12.423 10.808 1.00 96.50 100 SER A O 1
ATOM 831 N N . HIS A 1 101 ? 1.318 11.092 9.881 1.00 97.31 101 HIS A N 1
ATOM 832 C CA . HIS A 1 101 ? 0.640 9.851 10.271 1.00 97.31 101 HIS A CA 1
ATOM 833 C C . HIS A 1 101 ? 0.554 9.684 11.781 1.00 97.31 101 HIS A C 1
ATOM 835 O O . HIS A 1 101 ? -0.466 9.224 12.278 1.00 97.31 101 HIS A O 1
ATOM 841 N N . SER A 1 102 ? 1.548 10.152 12.537 1.00 97.31 102 SER A N 1
ATOM 842 C CA . SER A 1 102 ? 1.447 10.211 13.999 1.00 97.31 102 SER A CA 1
ATOM 843 C C . SER A 1 102 ? 0.283 11.097 14.473 1.00 97.31 102 SER A C 1
ATOM 845 O O . SER A 1 102 ? -0.337 10.800 15.493 1.00 97.31 102 SER A O 1
ATOM 847 N N . GLN A 1 103 ? -0.027 12.188 13.763 1.00 98.38 103 GLN A N 1
ATOM 848 C CA . GLN A 1 103 ? -1.182 13.046 14.060 1.00 98.38 103 GLN A CA 1
ATOM 849 C C . GLN A 1 103 ? -2.497 12.372 13.665 1.00 98.38 103 GLN A C 1
ATOM 851 O O . GLN A 1 103 ? -3.400 12.300 14.498 1.00 98.38 103 GLN A O 1
ATOM 856 N N . PHE A 1 104 ? -2.575 11.805 12.456 1.00 98.44 104 PHE A N 1
ATOM 857 C CA . PHE A 1 104 ? -3.746 11.051 11.995 1.00 98.44 104 PHE A CA 1
ATOM 858 C C . PHE A 1 104 ? -4.056 9.896 12.945 1.00 98.44 104 PHE A C 1
ATOM 860 O O . PHE A 1 104 ? -5.186 9.734 13.389 1.00 98.44 104 PHE A O 1
ATOM 867 N N . HIS A 1 105 ? -3.031 9.155 13.362 1.00 97.31 105 HIS A N 1
ATOM 868 C CA . HIS A 1 105 ? -3.161 8.063 14.313 1.00 97.31 105 HIS A CA 1
ATOM 869 C C . HIS A 1 105 ? -3.748 8.518 15.658 1.00 97.31 105 HIS A C 1
ATOM 871 O O . HIS A 1 105 ? -4.605 7.838 16.223 1.00 97.31 105 HIS A O 1
ATOM 877 N N . ARG A 1 106 ? -3.332 9.687 16.166 1.00 98.00 106 ARG A N 1
ATOM 878 C CA . ARG A 1 106 ? -3.881 10.265 17.404 1.00 98.00 106 ARG A CA 1
ATOM 879 C C . ARG A 1 106 ? -5.337 10.709 17.275 1.00 98.00 106 ARG A C 1
ATOM 881 O O . ARG A 1 106 ? -6.037 10.656 18.283 1.00 98.00 106 ARG A O 1
ATOM 888 N N . ALA A 1 107 ? -5.771 11.134 16.089 1.00 98.38 107 ALA A N 1
ATOM 889 C CA . ALA A 1 107 ? -7.166 11.476 15.814 1.00 98.38 107 ALA A CA 1
ATOM 890 C C . ALA A 1 107 ? -8.033 10.217 15.623 1.00 98.38 107 ALA A C 1
ATOM 892 O O . ALA A 1 107 ? -9.107 10.117 16.204 1.00 98.38 107 ALA A O 1
ATOM 893 N N . ILE A 1 108 ? -7.532 9.221 14.885 1.00 98.31 108 ILE A N 1
ATOM 894 C CA . ILE A 1 108 ? -8.240 7.967 14.577 1.00 98.31 108 ILE A CA 1
ATOM 895 C C . ILE A 1 108 ? -8.344 7.053 15.802 1.00 98.31 108 ILE A C 1
ATOM 897 O O . ILE A 1 108 ? -9.360 6.402 16.015 1.00 98.31 108 ILE A O 1
ATOM 901 N N . GLN A 1 109 ? -7.290 6.962 16.617 1.00 96.50 109 GLN A N 1
ATOM 902 C CA . GLN A 1 109 ? -7.238 6.147 17.838 1.00 96.50 109 GLN A CA 1
ATOM 903 C C . GLN A 1 109 ? -7.700 4.685 17.678 1.00 96.50 109 GLN A C 1
ATOM 905 O O . GLN A 1 109 ? -8.407 4.174 18.549 1.00 96.50 109 GLN A O 1
ATOM 910 N N . PHE A 1 110 ? -7.288 4.009 16.598 1.00 97.31 110 PHE A N 1
ATOM 911 C CA . PHE A 1 110 ? -7.702 2.633 16.259 1.00 97.31 110 PHE A CA 1
ATOM 912 C C . PHE A 1 110 ? -9.215 2.458 16.042 1.00 97.31 110 PHE A C 1
ATOM 914 O O . PHE A 1 110 ? -9.731 1.358 16.200 1.00 97.31 110 PHE A O 1
ATOM 921 N N . ARG A 1 111 ? -9.940 3.536 15.724 1.00 98.25 111 ARG A N 1
ATOM 922 C CA . ARG A 1 111 ? -11.380 3.489 15.437 1.00 98.25 111 ARG A CA 1
ATOM 923 C C . ARG A 1 111 ? -11.720 3.335 13.953 1.00 98.25 111 ARG A C 1
ATOM 925 O O . ARG A 1 111 ? -12.884 3.178 13.611 1.00 98.25 111 ARG A O 1
ATOM 932 N N . ALA A 1 112 ? -10.717 3.371 13.085 1.00 98.44 112 ALA A N 1
ATOM 933 C CA . ALA A 1 112 ? -10.855 3.192 11.648 1.00 98.44 112 ALA A CA 1
ATOM 934 C C . ALA A 1 112 ? -9.672 2.400 11.098 1.00 98.44 112 ALA A C 1
ATOM 936 O O . ALA A 1 112 ? -8.558 2.496 11.630 1.00 98.44 112 ALA A O 1
ATOM 937 N N . HIS A 1 113 ? -9.910 1.658 10.022 1.00 98.44 113 HIS A N 1
ATOM 938 C CA . HIS A 1 113 ? -8.845 1.089 9.217 1.00 98.44 113 HIS A CA 1
ATOM 939 C C . HIS A 1 113 ? -8.256 2.177 8.309 1.00 98.44 113 HIS A C 1
ATOM 941 O O . HIS A 1 113 ? -8.971 2.826 7.548 1.00 98.44 113 HIS A O 1
ATOM 947 N N . THR A 1 114 ? -6.944 2.394 8.401 1.00 98.44 114 THR A N 1
ATOM 948 C CA . THR A 1 114 ? -6.249 3.438 7.641 1.00 98.44 114 THR A CA 1
ATOM 949 C C . THR A 1 114 ? -5.636 2.874 6.362 1.00 98.44 114 THR A C 1
ATOM 951 O O . THR A 1 114 ? -4.847 1.927 6.410 1.00 98.44 114 THR A O 1
ATOM 954 N N . VAL A 1 115 ? -5.910 3.522 5.230 1.00 98.69 115 VAL A N 1
ATOM 955 C CA . VAL A 1 115 ? -5.291 3.220 3.933 1.00 98.69 115 VAL A CA 1
ATOM 956 C C . VAL A 1 115 ? -4.660 4.491 3.375 1.00 98.69 115 VAL A C 1
ATOM 958 O O . VAL A 1 115 ? -5.301 5.537 3.278 1.00 98.69 115 VAL A O 1
ATOM 961 N N . SER A 1 116 ? -3.387 4.411 2.998 1.00 97.88 116 SER A N 1
ATOM 962 C CA . SER A 1 116 ? -2.662 5.545 2.418 1.00 97.88 116 SER A CA 1
ATOM 963 C C . SER A 1 116 ? -2.829 5.582 0.905 1.00 97.88 116 SER A C 1
ATOM 965 O O . SER A 1 116 ? -2.610 4.574 0.237 1.00 97.88 116 SER A O 1
ATOM 967 N N . MET A 1 117 ? -3.149 6.747 0.349 1.00 95.88 117 MET A N 1
ATOM 968 C CA . MET A 1 117 ? -3.138 6.984 -1.094 1.00 95.88 117 MET A CA 1
ATOM 969 C C . MET A 1 117 ? -1.812 7.603 -1.529 1.00 95.88 117 MET A C 1
ATOM 971 O O . MET A 1 117 ? -1.288 8.508 -0.874 1.00 95.88 117 MET A O 1
ATOM 975 N N . THR A 1 118 ? -1.258 7.134 -2.648 1.00 91.75 118 THR A N 1
ATOM 976 C CA . THR A 1 118 ? 0.008 7.654 -3.177 1.00 91.75 118 THR A CA 1
ATOM 977 C C . THR A 1 118 ? 0.174 7.412 -4.676 1.00 91.75 118 THR A C 1
ATOM 979 O O . THR A 1 118 ? -0.317 6.422 -5.211 1.00 91.75 118 THR A O 1
ATOM 982 N N . SER A 1 119 ? 0.937 8.275 -5.346 1.00 88.12 119 SER A N 1
ATOM 983 C CA . SER A 1 119 ? 1.577 7.965 -6.631 1.00 88.12 119 SER A CA 1
ATOM 984 C C . SER A 1 119 ? 3.032 7.579 -6.347 1.00 88.12 119 SER A C 1
ATOM 986 O O . SER A 1 119 ? 3.676 8.237 -5.526 1.00 88.12 119 SER A O 1
ATOM 988 N N . PRO A 1 120 ? 3.577 6.519 -6.968 1.00 88.44 120 PRO A N 1
ATOM 989 C CA . PRO A 1 120 ? 3.014 5.737 -8.078 1.00 88.44 120 PRO A CA 1
ATOM 990 C C . PRO A 1 120 ? 2.204 4.491 -7.671 1.00 88.44 120 PRO A C 1
ATOM 992 O O . PRO A 1 120 ? 1.767 3.756 -8.545 1.00 88.44 120 PRO A O 1
ATOM 995 N N . ILE A 1 121 ? 2.051 4.184 -6.379 1.00 92.06 121 ILE A N 1
ATOM 996 C CA . ILE A 1 121 ? 1.601 2.847 -5.932 1.00 92.06 121 ILE A CA 1
ATOM 997 C C . ILE A 1 121 ? 0.077 2.650 -6.021 1.00 92.06 121 ILE A C 1
ATOM 999 O O . ILE A 1 121 ? -0.385 1.541 -6.285 1.00 92.06 121 ILE A O 1
ATOM 1003 N N . GLY A 1 122 ? -0.717 3.704 -5.837 1.00 94.00 122 GLY A N 1
ATOM 1004 C CA . GLY A 1 122 ? -2.174 3.618 -5.743 1.00 94.00 122 GLY A CA 1
ATOM 1005 C C . GLY A 1 122 ? -2.646 3.729 -4.299 1.00 94.00 122 GLY A C 1
ATOM 1006 O O . GLY A 1 122 ? -2.755 4.834 -3.765 1.00 94.00 122 GLY A O 1
ATOM 1007 N N . VAL A 1 123 ? -2.923 2.584 -3.674 1.00 96.94 123 VAL A N 1
ATOM 1008 C CA . VAL A 1 123 ? -3.415 2.490 -2.290 1.00 96.94 123 VAL A CA 1
ATOM 1009 C C . VAL A 1 123 ? -2.579 1.497 -1.488 1.00 96.94 123 VAL A C 1
ATOM 1011 O O . VAL A 1 123 ? -2.172 0.460 -2.008 1.00 96.94 123 VAL A O 1
ATOM 1014 N N . VAL A 1 124 ? -2.321 1.815 -0.222 1.00 98.31 124 VAL A N 1
ATOM 1015 C CA . VAL A 1 124 ? -1.494 1.013 0.685 1.00 98.31 124 VAL A CA 1
ATOM 1016 C C . VAL A 1 124 ? -2.232 0.846 2.016 1.00 98.31 124 VAL A C 1
ATOM 1018 O O . VAL A 1 124 ? -2.257 1.790 2.814 1.00 98.31 124 VAL A O 1
ATOM 1021 N N . PRO A 1 125 ? -2.846 -0.323 2.269 1.00 98.19 125 PRO A N 1
ATOM 1022 C CA . PRO A 1 125 ? -3.354 -0.680 3.592 1.00 98.19 125 PRO A CA 1
ATOM 1023 C C . PRO A 1 125 ? -2.232 -0.673 4.628 1.00 98.19 125 PRO A C 1
ATOM 1025 O O . PRO A 1 125 ? -1.090 -1.008 4.304 1.00 98.19 125 PRO A O 1
ATOM 1028 N N . THR A 1 126 ? -2.541 -0.291 5.868 1.00 96.88 126 THR A N 1
ATOM 1029 C CA . THR A 1 126 ? -1.514 -0.116 6.914 1.00 96.88 126 THR A CA 1
ATOM 1030 C C . THR A 1 126 ? -0.737 -1.410 7.179 1.00 96.88 126 THR A C 1
ATOM 1032 O O . THR A 1 126 ? 0.460 -1.375 7.438 1.00 96.88 126 THR A O 1
ATOM 1035 N N . GLU A 1 127 ? -1.379 -2.569 7.043 1.00 97.81 127 GLU A N 1
ATOM 1036 C CA . GLU A 1 127 ? -0.766 -3.891 7.191 1.00 97.81 127 GLU A CA 1
ATOM 1037 C C . GLU A 1 127 ? 0.357 -4.161 6.185 1.00 97.81 127 GLU A C 1
ATOM 1039 O O . GLU A 1 127 ? 1.238 -4.976 6.455 1.00 97.81 127 GLU A O 1
ATOM 1044 N N . LEU A 1 128 ? 0.317 -3.488 5.032 1.00 97.88 128 LEU A N 1
ATOM 1045 C CA . LEU A 1 128 ? 1.253 -3.658 3.924 1.00 97.88 128 LEU A CA 1
ATOM 1046 C C . LEU A 1 128 ? 2.192 -2.453 3.755 1.00 97.88 128 LEU A C 1
ATOM 1048 O O . LEU A 1 128 ? 2.919 -2.389 2.766 1.00 97.88 128 LEU A O 1
ATOM 1052 N N . GLU A 1 129 ? 2.227 -1.504 4.700 1.00 96.25 129 GLU A N 1
ATOM 1053 C CA . GLU A 1 129 ? 3.067 -0.298 4.579 1.00 96.25 129 GLU A CA 1
ATOM 1054 C C . GLU A 1 129 ? 4.570 -0.619 4.512 1.00 96.25 129 GLU A C 1
ATOM 1056 O O . GLU A 1 129 ? 5.339 0.104 3.880 1.00 96.25 129 GLU A O 1
ATOM 1061 N N . LEU A 1 130 ? 4.979 -1.721 5.151 1.00 96.00 130 LEU A N 1
ATOM 1062 C CA . LEU A 1 130 ? 6.354 -2.222 5.146 1.00 96.00 130 LEU A CA 1
ATOM 1063 C C . LEU A 1 130 ? 6.644 -3.108 3.928 1.00 96.00 130 LEU A C 1
ATOM 1065 O O . LEU A 1 130 ? 7.796 -3.410 3.618 1.00 96.00 130 LEU A O 1
ATOM 1069 N N . THR A 1 131 ? 5.604 -3.565 3.231 1.00 96.31 131 THR A N 1
ATOM 1070 C CA . THR A 1 131 ? 5.733 -4.520 2.134 1.00 96.31 131 THR A CA 1
ATOM 1071 C C . THR A 1 131 ? 6.300 -3.832 0.899 1.00 96.31 131 THR A C 1
ATOM 1073 O O . THR A 1 131 ? 5.797 -2.806 0.447 1.00 96.31 131 THR A O 1
ATOM 1076 N N . TYR A 1 132 ? 7.363 -4.394 0.321 1.00 95.44 132 TYR A N 1
ATOM 1077 C CA . TYR A 1 132 ? 7.962 -3.850 -0.898 1.00 95.44 132 TYR A CA 1
ATOM 1078 C C . TYR A 1 132 ? 6.928 -3.758 -2.049 1.00 95.44 132 TYR A C 1
ATOM 1080 O O . TYR A 1 132 ? 6.233 -4.747 -2.310 1.00 95.44 132 TYR A O 1
ATOM 1088 N N . PRO A 1 133 ? 6.832 -2.617 -2.771 1.00 95.19 133 PRO A N 1
ATOM 1089 C CA . PRO A 1 133 ? 7.706 -1.439 -2.721 1.00 95.19 133 PRO A CA 1
ATOM 1090 C C . PRO A 1 133 ? 7.205 -0.275 -1.839 1.00 95.19 133 PRO A C 1
ATOM 1092 O O . PRO A 1 133 ? 7.830 0.781 -1.867 1.00 95.19 133 PRO A O 1
ATOM 1095 N N . ALA A 1 134 ? 6.132 -0.425 -1.053 1.00 95.06 134 ALA A N 1
ATOM 1096 C CA . ALA A 1 134 ? 5.515 0.671 -0.287 1.00 95.06 134 ALA A CA 1
ATOM 1097 C C . ALA A 1 134 ? 6.475 1.388 0.676 1.00 95.06 134 ALA A C 1
ATOM 1099 O O . ALA A 1 134 ? 6.444 2.612 0.788 1.00 95.06 134 ALA A O 1
ATOM 1100 N N . GLN A 1 135 ? 7.399 0.655 1.293 1.00 94.00 135 GLN A N 1
ATOM 1101 C CA . GLN A 1 135 ? 8.439 1.240 2.145 1.00 94.00 135 GLN A CA 1
ATOM 1102 C C . GLN A 1 135 ? 9.662 1.767 1.367 1.00 94.00 135 GLN A C 1
ATOM 1104 O O . GLN A 1 135 ? 10.440 2.548 1.906 1.00 94.00 135 GLN A O 1
ATOM 1109 N N . HIS A 1 136 ? 9.837 1.370 0.103 1.00 93.12 136 HIS A N 1
ATOM 1110 C CA . HIS A 1 136 ? 11.102 1.480 -0.638 1.00 93.12 136 HIS A CA 1
ATOM 1111 C C . HIS A 1 136 ? 10.973 2.284 -1.930 1.00 93.12 136 HIS A C 1
ATOM 1113 O O . HIS A 1 136 ? 11.601 1.939 -2.929 1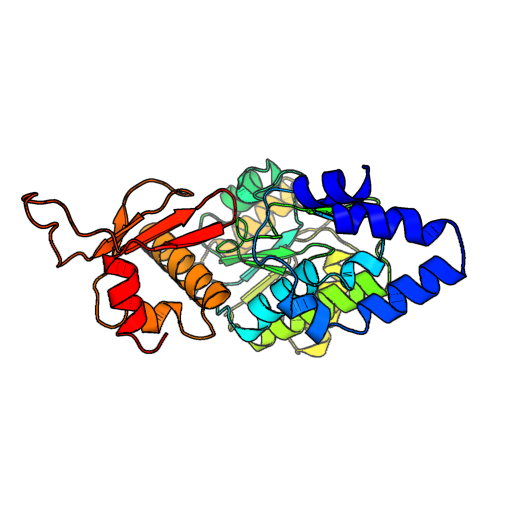.00 93.12 136 HIS A O 1
ATOM 1119 N N . TYR A 1 137 ? 10.161 3.337 -1.941 1.00 92.25 137 TYR A N 1
ATOM 1120 C CA . TYR A 1 137 ? 10.073 4.236 -3.088 1.00 92.25 137 TYR A CA 1
ATOM 1121 C C . TYR A 1 137 ? 10.358 5.683 -2.698 1.00 92.25 137 TYR A C 1
ATOM 1123 O O . TYR A 1 137 ? 9.981 6.155 -1.618 1.00 92.25 137 TYR A O 1
ATOM 1131 N N . ASP A 1 138 ? 10.968 6.401 -3.631 1.00 90.25 138 ASP A N 1
ATOM 1132 C CA . ASP A 1 138 ? 11.034 7.853 -3.613 1.00 90.25 138 ASP A CA 1
ATOM 1133 C C . ASP A 1 138 ? 10.304 8.406 -4.831 1.00 90.25 138 ASP A C 1
ATOM 1135 O O . ASP A 1 138 ? 10.462 7.911 -5.943 1.00 90.25 138 ASP A O 1
ATOM 1139 N N . SER A 1 139 ? 9.465 9.409 -4.616 1.00 86.62 139 SER A N 1
ATOM 1140 C CA . SER A 1 139 ? 8.599 9.985 -5.642 1.00 86.62 139 SER A CA 1
ATOM 1141 C C . SER A 1 139 ? 8.829 11.479 -5.711 1.00 86.62 139 SER A C 1
ATOM 1143 O O . SER A 1 139 ? 8.904 12.147 -4.679 1.00 86.62 139 SER A O 1
ATOM 1145 N N . VAL A 1 140 ? 8.852 12.032 -6.919 1.00 81.94 140 VAL A N 1
ATOM 1146 C CA . VAL A 1 140 ? 9.016 13.476 -7.093 1.00 81.94 140 VAL A CA 1
ATOM 1147 C C . VAL A 1 140 ? 7.725 14.200 -6.691 1.00 81.94 140 VAL A C 1
ATOM 1149 O O . VAL A 1 140 ? 6.762 14.271 -7.451 1.00 81.94 140 VAL A O 1
ATOM 1152 N N . VAL A 1 141 ? 7.709 14.786 -5.492 1.00 78.69 141 VAL A N 1
ATOM 1153 C CA . VAL A 1 141 ? 6.552 15.529 -4.971 1.00 78.69 141 VAL A CA 1
ATOM 1154 C C . VAL A 1 141 ? 6.567 16.962 -5.506 1.00 78.69 141 VAL A C 1
ATOM 1156 O O . VAL A 1 141 ? 7.113 17.872 -4.890 1.00 78.69 141 VAL A O 1
ATOM 1159 N N . THR A 1 142 ? 5.966 17.174 -6.678 1.00 79.38 142 THR A N 1
ATOM 1160 C CA . THR A 1 142 ? 5.794 18.527 -7.251 1.00 79.38 142 THR A CA 1
ATOM 1161 C C . THR A 1 142 ? 4.415 19.136 -6.993 1.00 79.38 142 THR A C 1
ATOM 1163 O O . THR A 1 142 ? 4.178 20.289 -7.349 1.00 79.38 142 THR A O 1
ATOM 1166 N N . GLY A 1 143 ? 3.481 18.349 -6.447 1.00 80.06 143 GLY A N 1
ATOM 1167 C CA . GLY A 1 143 ? 2.057 18.694 -6.385 1.00 80.06 143 GLY A CA 1
ATOM 1168 C C . GLY A 1 143 ? 1.339 18.629 -7.740 1.00 80.06 143 GLY A C 1
ATOM 1169 O O . GLY A 1 143 ? 0.127 18.823 -7.797 1.00 80.06 143 GLY A O 1
ATOM 1170 N N . ARG A 1 144 ? 2.054 18.339 -8.835 1.00 83.50 144 ARG A N 1
ATOM 1171 C CA . ARG A 1 144 ? 1.464 18.148 -10.162 1.00 83.50 144 ARG A CA 1
ATOM 1172 C C . ARG A 1 144 ? 1.114 16.683 -10.353 1.00 83.50 144 ARG A C 1
ATOM 1174 O O . ARG A 1 144 ? 1.984 15.831 -10.236 1.00 83.50 144 ARG A O 1
ATOM 1181 N N . TRP A 1 145 ? -0.144 16.442 -10.690 1.00 88.81 145 TRP A N 1
ATOM 1182 C CA . TRP A 1 145 ? -0.673 15.128 -11.019 1.00 88.81 145 TRP A CA 1
ATOM 1183 C C . TRP A 1 145 ? -0.987 15.077 -12.503 1.00 88.81 145 TRP A C 1
ATOM 1185 O O . TRP A 1 145 ? -1.816 15.854 -12.983 1.00 88.81 145 TRP A O 1
ATOM 1195 N N . THR A 1 146 ? -0.328 14.175 -13.219 1.00 91.62 146 THR A N 1
ATOM 1196 C CA . THR A 1 146 ? -0.691 13.857 -14.602 1.00 91.62 146 THR A CA 1
ATOM 1197 C C . THR A 1 146 ? -2.014 13.090 -14.646 1.00 91.62 146 THR A C 1
ATOM 1199 O O . THR A 1 146 ? -2.440 12.493 -13.654 1.00 91.62 146 THR A O 1
ATOM 1202 N N . GLU A 1 147 ? -2.681 13.086 -15.802 1.00 93.31 147 GLU A N 1
ATOM 1203 C CA . GLU A 1 147 ? -3.904 12.291 -15.960 1.00 93.31 147 GLU A CA 1
ATOM 1204 C C . GLU A 1 147 ? -3.619 10.788 -15.859 1.00 93.31 147 GLU A C 1
ATOM 1206 O O . GLU A 1 147 ? -4.426 10.064 -15.288 1.00 93.31 147 GLU A O 1
ATOM 1211 N N . GLY A 1 148 ? -2.466 10.300 -16.336 1.00 93.06 148 GLY A N 1
ATOM 1212 C CA . GLY A 1 148 ? -2.128 8.884 -16.194 1.00 93.06 148 GLY A CA 1
ATOM 1213 C C . GLY A 1 148 ? -1.897 8.475 -14.741 1.00 93.06 148 GLY A C 1
ATOM 1214 O O . GLY A 1 148 ? -2.361 7.407 -14.344 1.00 93.06 148 GLY A O 1
ATOM 1215 N N . GLU A 1 149 ? -1.290 9.330 -13.909 1.00 93.50 149 GLU A N 1
ATOM 1216 C CA . GLU A 1 149 ? -1.207 9.092 -12.461 1.00 93.50 149 GLU A CA 1
ATOM 1217 C C . GLU A 1 149 ? -2.590 9.074 -11.805 1.00 93.50 149 GLU A C 1
ATOM 1219 O O . GLU A 1 149 ? -2.905 8.137 -11.069 1.00 93.50 149 GLU A O 1
ATOM 1224 N N . ARG A 1 150 ? -3.442 10.067 -12.102 1.00 94.81 150 ARG A N 1
ATOM 1225 C CA . ARG A 1 150 ? -4.815 10.133 -11.573 1.00 94.81 150 ARG A CA 1
ATOM 1226 C C . ARG A 1 150 ? -5.616 8.896 -11.965 1.00 94.81 150 ARG A C 1
ATOM 1228 O O . ARG A 1 150 ? -6.190 8.240 -11.101 1.00 94.81 150 ARG A O 1
ATOM 1235 N N . ALA A 1 151 ? -5.606 8.535 -13.247 1.00 96.06 151 ALA A N 1
ATOM 1236 C CA . ALA A 1 151 ? -6.307 7.371 -13.774 1.00 96.06 151 ALA A CA 1
ATOM 1237 C C . ALA A 1 151 ? -5.765 6.055 -13.196 1.00 96.06 151 ALA A C 1
ATOM 1239 O O . ALA A 1 151 ? -6.541 5.142 -12.903 1.00 96.06 151 ALA A O 1
ATOM 1240 N N . PHE A 1 152 ? -4.447 5.948 -13.000 1.00 96.62 152 PHE A N 1
ATOM 1241 C CA . PHE A 1 152 ? -3.841 4.780 -12.372 1.00 96.62 152 PHE A CA 1
ATOM 1242 C C . PHE A 1 152 ? -4.323 4.619 -10.929 1.00 96.62 152 PHE A C 1
ATOM 1244 O O . PHE A 1 152 ? -4.860 3.564 -10.593 1.00 96.62 152 PHE A O 1
ATOM 1251 N N . VAL A 1 153 ? -4.183 5.657 -10.097 1.00 96.81 153 VAL A N 1
ATOM 1252 C CA . VAL A 1 153 ? -4.580 5.604 -8.683 1.00 96.81 153 VAL A CA 1
ATOM 1253 C C . VAL A 1 153 ? -6.094 5.415 -8.546 1.00 96.81 153 VAL A C 1
ATOM 1255 O O . VAL A 1 153 ? -6.509 4.574 -7.753 1.00 96.81 153 VAL A O 1
ATOM 1258 N N . ALA A 1 154 ? -6.913 6.091 -9.362 1.00 97.94 154 ALA A N 1
ATOM 1259 C CA . ALA A 1 154 ? -8.368 5.905 -9.393 1.00 97.94 154 ALA A CA 1
ATOM 1260 C C . ALA A 1 154 ? -8.751 4.451 -9.691 1.00 97.94 154 ALA A C 1
ATOM 1262 O O . ALA A 1 154 ? -9.550 3.851 -8.977 1.00 97.94 154 ALA A O 1
ATOM 1263 N N . ARG A 1 155 ? -8.122 3.836 -10.701 1.00 98.19 155 ARG A N 1
ATOM 1264 C CA . ARG A 1 155 ? -8.358 2.428 -11.048 1.00 98.19 155 ARG A CA 1
ATOM 1265 C C . ARG A 1 155 ? -7.979 1.483 -9.908 1.00 98.19 155 ARG A C 1
ATOM 1267 O O . ARG A 1 155 ? -8.691 0.506 -9.682 1.00 98.19 155 ARG A O 1
ATOM 1274 N N . VAL A 1 156 ? -6.861 1.736 -9.226 1.00 98.50 156 VAL A N 1
ATOM 1275 C CA . VAL A 1 156 ? -6.424 0.914 -8.087 1.00 98.50 156 VAL A CA 1
ATOM 1276 C C . VAL A 1 156 ? -7.380 1.081 -6.907 1.00 98.50 156 VAL A C 1
ATOM 1278 O O . VAL A 1 156 ? -7.818 0.076 -6.354 1.00 98.50 156 VAL A O 1
ATOM 1281 N N . LEU A 1 157 ? -7.759 2.317 -6.567 1.00 98.62 157 LEU A N 1
ATOM 1282 C CA . LEU A 1 157 ? -8.715 2.602 -5.497 1.00 98.62 157 LEU A CA 1
ATOM 1283 C C . LEU A 1 157 ? -10.083 1.968 -5.778 1.00 98.62 157 LEU A C 1
ATOM 1285 O O . LEU A 1 157 ? -10.620 1.304 -4.899 1.00 98.62 157 LEU A O 1
ATOM 1289 N N . ARG A 1 158 ? -10.613 2.091 -7.002 1.00 98.62 158 ARG A N 1
ATOM 1290 C CA . ARG A 1 158 ? -11.881 1.458 -7.391 1.00 98.62 158 ARG A CA 1
ATOM 1291 C C . ARG A 1 158 ? -11.839 -0.052 -7.172 1.00 98.62 158 ARG A C 1
ATOM 1293 O O . ARG A 1 158 ? -12.674 -0.579 -6.449 1.00 98.62 158 ARG A O 1
ATOM 1300 N N . ARG A 1 159 ? -10.835 -0.742 -7.732 1.00 98.56 159 ARG A N 1
ATOM 1301 C CA . ARG A 1 159 ? -10.687 -2.201 -7.557 1.00 98.56 159 ARG A CA 1
ATOM 1302 C C . ARG A 1 159 ? -10.505 -2.588 -6.087 1.00 98.56 159 ARG A C 1
ATOM 1304 O O . ARG A 1 159 ? -10.944 -3.657 -5.679 1.00 98.56 159 ARG A O 1
ATOM 1311 N N . TYR A 1 160 ? -9.831 -1.746 -5.305 1.00 98.62 160 TYR A N 1
ATOM 1312 C CA . TYR A 1 160 ? -9.668 -1.961 -3.873 1.00 98.62 160 TYR A CA 1
ATOM 1313 C C . TYR A 1 160 ? -11.010 -1.876 -3.140 1.00 98.62 160 TYR A C 1
ATOM 1315 O O . TYR A 1 160 ? -11.315 -2.778 -2.370 1.00 98.62 160 TYR A O 1
ATOM 1323 N N . LEU A 1 161 ? -11.823 -0.850 -3.398 1.00 98.44 161 LEU A N 1
ATOM 1324 C CA . LEU A 1 161 ? -13.130 -0.678 -2.756 1.00 98.44 161 LEU A CA 1
ATOM 1325 C C . LEU A 1 161 ? -14.163 -1.711 -3.231 1.00 98.44 161 LEU A C 1
ATOM 1327 O O . LEU A 1 161 ? -14.943 -2.189 -2.426 1.00 98.44 161 LEU A O 1
ATOM 1331 N N . GLU A 1 162 ? -14.122 -2.142 -4.494 1.00 97.81 162 GLU A N 1
ATOM 1332 C CA . GLU A 1 162 ? -14.979 -3.233 -4.999 1.00 97.81 162 GLU A CA 1
ATOM 1333 C C . GLU A 1 162 ? -14.701 -4.578 -4.317 1.00 97.81 162 GLU A C 1
ATOM 1335 O O . GLU A 1 162 ? -15.575 -5.438 -4.243 1.00 97.81 162 GLU A O 1
ATOM 1340 N N . ARG A 1 163 ? -13.463 -4.788 -3.862 1.00 96.62 163 ARG A N 1
ATOM 1341 C CA . ARG A 1 163 ? -13.043 -6.026 -3.200 1.00 96.62 163 ARG A CA 1
ATOM 1342 C C . ARG A 1 163 ? -13.237 -5.990 -1.684 1.00 96.62 163 ARG A C 1
ATOM 1344 O O . ARG A 1 163 ? -13.240 -7.048 -1.059 1.00 96.62 163 ARG A O 1
ATOM 1351 N N . ASN A 1 164 ? -13.306 -4.801 -1.096 1.00 97.69 164 ASN A N 1
ATOM 1352 C CA . ASN A 1 164 ? -13.247 -4.610 0.344 1.00 97.69 164 ASN A CA 1
ATOM 1353 C C . ASN A 1 164 ? -14.460 -3.830 0.823 1.00 97.69 164 ASN A C 1
ATOM 1355 O O . ASN A 1 164 ? -14.563 -2.630 0.577 1.00 97.69 164 ASN A O 1
ATOM 1359 N N . ASP A 1 165 ? -15.316 -4.508 1.576 1.00 95.06 165 ASP A N 1
ATOM 1360 C CA . ASP A 1 165 ? -16.475 -3.878 2.184 1.00 95.06 165 ASP A CA 1
ATOM 1361 C C . ASP A 1 165 ? -16.058 -3.028 3.388 1.00 95.06 165 ASP A C 1
ATOM 1363 O O . ASP A 1 165 ? -15.259 -3.443 4.237 1.00 95.06 165 ASP A O 1
ATOM 1367 N N . TYR A 1 166 ? -16.636 -1.832 3.458 1.00 97.94 166 TYR A N 1
ATOM 1368 C CA . TYR A 1 166 ? -16.522 -0.916 4.584 1.00 97.94 166 TYR A CA 1
ATOM 1369 C C . TYR A 1 166 ? -17.893 -0.342 4.903 1.00 97.94 166 TYR A C 1
ATOM 1371 O O . TYR A 1 166 ? -18.661 -0.006 4.006 1.00 97.94 166 TYR A O 1
ATOM 1379 N N . SER A 1 167 ? -18.185 -0.188 6.193 1.00 96.38 167 SER A N 1
ATOM 1380 C CA . SER A 1 167 ? -19.437 0.418 6.655 1.00 96.38 167 SER A CA 1
ATOM 1381 C C . SER A 1 167 ? -19.552 1.895 6.270 1.00 96.38 167 SER A C 1
ATOM 1383 O O . SER A 1 167 ? -20.650 2.374 5.995 1.00 96.38 167 SER A O 1
ATOM 1385 N N . ARG A 1 168 ? -18.422 2.612 6.268 1.00 98.00 168 ARG A N 1
ATOM 1386 C CA . ARG A 1 168 ? -18.286 4.026 5.893 1.00 98.00 168 ARG A CA 1
ATOM 1387 C C . ARG A 1 168 ? -16.926 4.249 5.240 1.00 98.00 168 ARG A C 1
ATOM 1389 O O . ARG A 1 168 ? -15.954 3.568 5.584 1.00 98.00 168 ARG A O 1
ATOM 1396 N N . VAL A 1 169 ? -16.849 5.239 4.354 1.00 98.62 169 VAL A N 1
ATOM 1397 C CA . VAL A 1 169 ? -15.602 5.680 3.722 1.00 98.62 169 VAL A CA 1
ATOM 1398 C C . VAL A 1 169 ? -15.368 7.147 4.062 1.00 98.62 169 VAL A C 1
ATOM 1400 O O . VAL A 1 169 ? -16.141 8.016 3.678 1.00 98.62 169 VAL A O 1
ATOM 1403 N N . ILE A 1 170 ? -14.282 7.423 4.778 1.00 98.81 170 ILE A N 1
ATOM 1404 C CA . ILE A 1 170 ? -13.877 8.773 5.166 1.00 98.81 170 ILE A CA 1
ATOM 1405 C C . ILE A 1 170 ? -12.634 9.176 4.371 1.00 98.81 170 ILE A C 1
ATOM 1407 O O . ILE A 1 170 ? -11.592 8.520 4.436 1.00 98.81 170 ILE A O 1
ATOM 1411 N N . ALA A 1 171 ? -12.714 10.293 3.655 1.00 98.69 171 ALA A N 1
ATOM 1412 C CA . ALA A 1 171 ? -11.595 10.909 2.960 1.00 98.69 171 ALA A CA 1
ATOM 1413 C C . ALA A 1 171 ? -10.957 12.001 3.835 1.00 98.69 171 ALA A C 1
ATOM 1415 O O . ALA A 1 171 ? -11.495 13.095 4.028 1.00 98.69 171 ALA A O 1
ATOM 1416 N N . HIS A 1 172 ? -9.766 11.713 4.361 1.00 98.69 172 HIS A N 1
ATOM 1417 C CA . HIS A 1 172 ? -8.931 12.672 5.081 1.00 98.69 172 HIS A CA 1
ATOM 1418 C C . HIS A 1 172 ? -7.738 13.100 4.216 1.00 98.69 172 HIS A C 1
ATOM 1420 O O . HIS A 1 172 ? -6.573 12.831 4.520 1.00 98.69 172 HIS A O 1
ATOM 1426 N N . LEU A 1 173 ? -8.045 13.736 3.086 1.00 97.44 173 LEU A N 1
ATOM 1427 C CA . LEU A 1 173 ? -7.104 14.043 2.009 1.00 97.44 173 LEU A CA 1
ATOM 1428 C C . LEU A 1 173 ? -7.080 15.550 1.731 1.00 97.44 173 LEU A C 1
ATOM 1430 O O . LEU A 1 173 ? -8.116 16.193 1.849 1.00 97.44 173 LEU A O 1
ATOM 1434 N N . PRO A 1 174 ? -5.931 16.138 1.351 1.00 94.19 174 PRO A N 1
ATOM 1435 C CA . PRO A 1 174 ? -5.905 17.536 0.935 1.00 94.19 174 PRO A CA 1
ATOM 1436 C C . PRO A 1 174 ? -6.778 17.753 -0.322 1.00 94.19 174 PRO A C 1
ATOM 1438 O O . PRO A 1 174 ? -6.824 16.865 -1.189 1.00 94.19 174 PRO A O 1
ATOM 1441 N N . PRO A 1 175 ? -7.421 18.926 -0.472 1.00 91.81 175 PRO A N 1
ATOM 1442 C CA . PRO A 1 175 ? -8.179 19.280 -1.669 1.00 91.81 175 PRO A CA 1
ATOM 1443 C C . PRO A 1 175 ? -7.333 19.205 -2.951 1.00 91.81 175 PRO A C 1
ATOM 1445 O O . PRO A 1 175 ? -6.114 19.404 -2.933 1.00 91.81 175 PRO A O 1
ATOM 1448 N N . GLY A 1 176 ? -7.978 18.933 -4.087 1.00 90.25 176 GLY A N 1
ATOM 1449 C CA . GLY A 1 176 ? -7.316 18.758 -5.381 1.00 90.25 176 GLY A CA 1
ATOM 1450 C C . GLY A 1 176 ? -6.872 17.314 -5.612 1.00 90.25 176 GLY A C 1
ATOM 1451 O O . GLY A 1 176 ? -7.615 16.391 -5.313 1.00 90.25 176 GLY A O 1
ATOM 1452 N N . GLY A 1 177 ? -5.652 17.095 -6.119 1.00 88.25 177 GLY A N 1
ATOM 1453 C CA . GLY A 1 177 ? -5.228 15.837 -6.761 1.00 88.25 177 GLY A CA 1
ATOM 1454 C C . GLY A 1 177 ? -5.679 14.516 -6.118 1.00 88.25 177 GLY A C 1
ATOM 1455 O O . GLY A 1 177 ? -6.108 13.631 -6.848 1.00 88.25 177 GLY A O 1
ATOM 1456 N N . TYR A 1 178 ? -5.621 14.376 -4.789 1.00 93.25 178 TYR A N 1
ATOM 1457 C CA . TYR A 1 178 ? -6.127 13.184 -4.090 1.00 93.25 178 TYR A CA 1
ATOM 1458 C C . TYR A 1 178 ? -7.657 13.134 -4.017 1.00 93.25 178 TYR A C 1
ATOM 1460 O O . TYR A 1 178 ? -8.254 12.104 -4.311 1.00 93.25 178 TYR A O 1
ATOM 1468 N N . THR A 1 179 ? -8.276 14.244 -3.624 1.00 95.44 179 THR A N 1
ATOM 1469 C CA . THR A 1 179 ? -9.729 14.390 -3.491 1.00 95.44 179 THR A CA 1
ATOM 1470 C C . THR A 1 179 ? -10.419 14.212 -4.846 1.00 95.44 179 THR A C 1
ATOM 1472 O O . THR A 1 179 ? -11.347 13.419 -4.932 1.00 95.44 179 THR A O 1
ATOM 1475 N N . ASP A 1 180 ? -9.868 14.787 -5.924 1.00 95.62 180 ASP A N 1
ATOM 1476 C CA . ASP A 1 180 ? -10.356 14.620 -7.303 1.00 95.62 180 ASP A CA 1
ATOM 1477 C C . ASP A 1 180 ? -10.414 13.132 -7.724 1.00 95.62 180 ASP A C 1
ATOM 1479 O O . ASP A 1 180 ? -11.286 12.707 -8.483 1.00 95.62 180 ASP A O 1
ATOM 1483 N N . ILE A 1 181 ? -9.454 12.319 -7.256 1.00 97.00 181 ILE A N 1
ATOM 1484 C CA . ILE A 1 181 ? -9.421 10.872 -7.520 1.00 97.00 181 ILE A CA 1
ATOM 1485 C C . ILE A 1 181 ? -10.530 10.161 -6.743 1.00 97.00 181 ILE A C 1
ATOM 1487 O O . ILE A 1 181 ? -11.182 9.274 -7.295 1.00 97.00 181 ILE A O 1
ATOM 1491 N N . VAL A 1 182 ? -10.732 10.526 -5.475 1.00 98.12 182 VAL A N 1
ATOM 1492 C CA . VAL A 1 182 ? -11.772 9.922 -4.636 1.00 98.12 182 VAL A CA 1
ATOM 1493 C C . VAL A 1 182 ? -13.161 10.278 -5.151 1.00 98.12 182 VAL A C 1
ATOM 1495 O O . VAL A 1 182 ? -13.946 9.362 -5.333 1.00 98.12 182 VAL A O 1
ATOM 1498 N N . GLU A 1 183 ? -13.430 11.543 -5.483 1.00 98.12 183 GLU A N 1
ATOM 1499 C CA . GLU A 1 183 ? -14.714 11.996 -6.054 1.00 98.12 183 GLU A CA 1
ATOM 1500 C C . GLU A 1 183 ? -15.061 11.243 -7.348 1.00 98.12 183 GLU A C 1
ATOM 1502 O O . GLU A 1 183 ? -16.203 10.846 -7.582 1.00 98.12 183 GLU A O 1
ATOM 1507 N N . ARG A 1 184 ? -14.056 10.984 -8.196 1.00 97.56 184 ARG A N 1
ATOM 1508 C CA . ARG A 1 184 ? -14.243 10.170 -9.401 1.00 97.56 184 ARG A CA 1
ATOM 1509 C C . ARG A 1 184 ? -14.681 8.744 -9.060 1.00 97.56 184 ARG A C 1
ATOM 1511 O O . ARG A 1 184 ? -15.614 8.237 -9.673 1.00 97.56 184 ARG A O 1
ATOM 1518 N N . VAL A 1 185 ? -14.000 8.091 -8.117 1.00 98.38 185 VAL A N 1
ATOM 1519 C CA . VAL A 1 185 ? -14.319 6.708 -7.720 1.00 98.38 185 VAL A CA 1
ATOM 1520 C C . VAL A 1 185 ? -15.646 6.637 -6.962 1.00 98.38 185 VAL A C 1
ATOM 1522 O O . VAL A 1 185 ? -16.411 5.700 -7.174 1.00 98.38 185 VAL A O 1
ATOM 1525 N N . GLU A 1 186 ? -15.944 7.634 -6.132 1.00 98.00 186 GLU A N 1
ATOM 1526 C CA . GLU A 1 186 ? -17.222 7.807 -5.442 1.00 98.00 186 GLU A CA 1
ATOM 1527 C C . GLU A 1 186 ? -18.377 7.831 -6.445 1.00 98.00 186 GLU A C 1
ATOM 1529 O O . GLU A 1 186 ? -19.308 7.036 -6.322 1.00 98.00 186 GLU A O 1
ATOM 1534 N N . ALA A 1 187 ? -18.280 8.663 -7.486 1.00 97.94 187 ALA A N 1
ATOM 1535 C CA . ALA A 1 187 ? -19.290 8.741 -8.536 1.00 97.94 187 ALA A CA 1
ATOM 1536 C C . ALA A 1 187 ? -19.406 7.441 -9.356 1.00 97.94 187 ALA A C 1
ATOM 1538 O O . ALA A 1 187 ? -20.511 7.049 -9.728 1.00 97.94 187 ALA A O 1
ATOM 1539 N N . GLU A 1 188 ? -18.285 6.767 -9.641 1.00 97.75 188 GLU A N 1
ATOM 1540 C CA . GLU A 1 188 ? -18.265 5.495 -10.380 1.00 97.75 188 GLU A CA 1
ATOM 1541 C C . GLU A 1 188 ? -18.911 4.341 -9.587 1.00 97.75 188 GLU A C 1
ATOM 1543 O O . GLU A 1 188 ? -19.549 3.476 -10.188 1.00 97.75 188 GLU A O 1
ATOM 1548 N N . LEU A 1 189 ? -18.759 4.325 -8.258 1.00 97.62 189 LEU A N 1
ATOM 1549 C CA . LEU A 1 189 ? -19.255 3.258 -7.379 1.00 97.62 189 LEU A CA 1
ATOM 1550 C C . LEU A 1 189 ? -20.566 3.600 -6.650 1.00 97.62 189 LEU A C 1
ATOM 1552 O O . LEU A 1 189 ? -21.164 2.714 -6.043 1.00 97.62 189 LEU A O 1
ATOM 1556 N N . GLY A 1 190 ? -21.031 4.851 -6.712 1.00 96.88 190 GLY A N 1
ATOM 1557 C CA . GLY A 1 190 ? -22.218 5.313 -5.988 1.00 96.88 190 GLY A CA 1
ATOM 1558 C C . GLY A 1 190 ? -22.036 5.285 -4.468 1.00 96.88 190 GLY A C 1
ATOM 1559 O O . GLY A 1 190 ? -22.958 4.899 -3.750 1.00 96.88 190 GLY A O 1
ATOM 1560 N N . LEU A 1 191 ? -20.836 5.629 -3.995 1.00 96.69 191 LEU A N 1
ATOM 1561 C CA . LEU A 1 191 ? -20.506 5.668 -2.568 1.00 96.69 191 LEU A CA 1
ATOM 1562 C C . LEU A 1 191 ? -20.948 6.995 -1.939 1.00 96.69 191 LEU A C 1
ATOM 1564 O O . LEU A 1 191 ? -21.150 7.981 -2.639 1.00 96.69 191 LEU A O 1
ATOM 1568 N N . ASP A 1 192 ? -21.076 6.998 -0.615 1.00 96.94 192 ASP A N 1
ATOM 1569 C CA . ASP A 1 192 ? -21.232 8.207 0.199 1.00 96.94 192 ASP A CA 1
ATOM 1570 C C . ASP A 1 192 ? -19.917 8.421 0.959 1.00 96.94 192 ASP A C 1
ATOM 1572 O O . ASP A 1 192 ? -19.602 7.657 1.881 1.00 96.94 192 ASP A O 1
ATOM 1576 N N . VAL A 1 193 ? -19.090 9.367 0.497 1.00 98.44 193 VAL A N 1
ATOM 1577 C CA . VAL A 1 193 ? -17.765 9.629 1.075 1.00 98.44 193 VAL A CA 1
ATOM 1578 C C . VAL A 1 193 ? -17.798 10.858 1.981 1.00 98.44 193 VAL A C 1
ATOM 1580 O O . VAL A 1 193 ? -18.164 11.962 1.586 1.00 98.44 193 VAL A O 1
ATOM 1583 N N . GLU A 1 194 ? -17.321 10.694 3.216 1.00 98.50 194 GLU A N 1
ATOM 1584 C CA . GLU A 1 194 ? -17.235 11.785 4.189 1.00 98.50 194 GLU A CA 1
ATOM 1585 C C . GLU A 1 194 ? -15.875 12.496 4.109 1.00 98.50 194 GLU A C 1
ATOM 1587 O O . GLU A 1 194 ? -14.833 11.926 4.442 1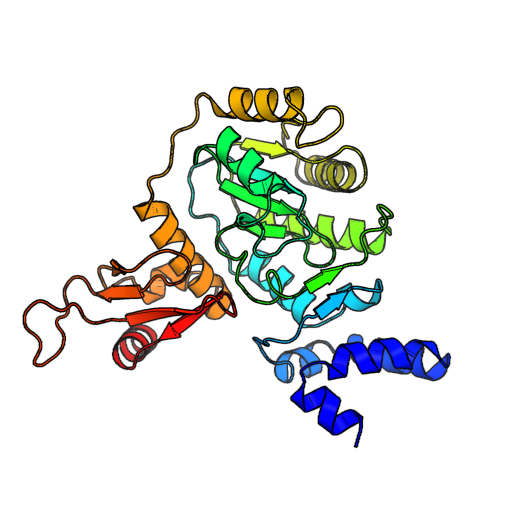.00 98.50 194 GLU A O 1
ATOM 1592 N N . TYR A 1 195 ? -15.868 13.770 3.714 1.00 98.50 195 TYR A N 1
ATOM 1593 C CA . TYR A 1 195 ? -14.652 14.581 3.588 1.00 98.50 195 TYR A CA 1
ATOM 1594 C C . TYR A 1 195 ? -14.382 15.392 4.859 1.00 98.50 195 TYR A C 1
ATOM 1596 O O . TYR A 1 195 ? -15.240 16.128 5.339 1.00 98.50 195 TYR A O 1
ATOM 1604 N N . THR A 1 196 ? -13.166 15.290 5.405 1.00 98.44 196 THR A N 1
ATOM 1605 C CA . THR A 1 196 ? -12.832 15.881 6.723 1.00 98.44 196 THR A CA 1
ATOM 1606 C C . THR A 1 196 ? -11.807 17.016 6.677 1.00 98.44 196 THR A C 1
ATOM 1608 O O . THR A 1 196 ? -11.544 17.643 7.706 1.00 98.44 196 THR A O 1
ATOM 1611 N N . VAL A 1 197 ? -11.228 17.299 5.507 1.00 98.44 197 VAL A N 1
ATOM 1612 C CA . VAL A 1 197 ? -10.132 18.265 5.335 1.00 98.44 197 VAL A CA 1
ATOM 1613 C C . VAL A 1 197 ? -10.607 19.477 4.527 1.00 98.44 197 VAL A C 1
ATOM 1615 O O . VAL A 1 197 ? -10.750 19.365 3.312 1.00 98.44 197 VAL A O 1
ATOM 1618 N N . PRO A 1 198 ? -10.815 20.647 5.157 1.00 95.31 198 PRO A N 1
ATOM 1619 C CA . PRO A 1 198 ? -11.164 21.871 4.433 1.00 95.31 198 PRO A CA 1
ATOM 1620 C C . PRO A 1 198 ? -9.992 22.483 3.645 1.00 95.31 198 PRO A C 1
ATOM 1622 O O . PRO A 1 198 ? -10.216 23.077 2.595 1.00 95.31 198 PRO A O 1
ATOM 1625 N N . ASP A 1 199 ? -8.753 22.354 4.137 1.00 93.44 199 ASP A N 1
ATOM 1626 C CA . ASP A 1 199 ? -7.556 22.940 3.503 1.00 93.44 199 ASP A CA 1
ATOM 1627 C C . ASP A 1 199 ? -6.339 22.005 3.598 1.00 93.44 199 ASP A C 1
ATOM 1629 O O . ASP A 1 199 ? -5.935 21.390 2.614 1.00 93.44 199 ASP A O 1
ATOM 1633 N N . HIS A 1 200 ? -5.778 21.812 4.798 1.00 96.19 200 HIS A N 1
ATOM 1634 C CA . HIS A 1 200 ? -4.605 20.955 4.989 1.00 96.19 200 HIS A CA 1
ATOM 1635 C C . HIS A 1 200 ? -4.863 19.854 6.034 1.00 96.19 200 HIS A C 1
ATOM 1637 O O . HIS A 1 200 ? -5.402 20.141 7.105 1.00 96.19 200 HIS A O 1
ATOM 1643 N N . PRO A 1 201 ? -4.460 18.592 5.782 1.00 96.88 201 PRO A N 1
ATOM 1644 C CA . PRO A 1 201 ? -4.872 17.441 6.597 1.00 96.88 201 PRO A CA 1
ATOM 1645 C C . PRO A 1 201 ? -4.364 17.493 8.044 1.00 96.88 201 PRO A C 1
ATOM 1647 O O . PRO A 1 201 ? -4.977 16.942 8.947 1.00 96.88 201 PRO A O 1
ATOM 1650 N N . THR A 1 202 ? -3.256 18.185 8.307 1.00 97.38 202 THR A N 1
ATOM 1651 C CA . THR A 1 202 ? -2.685 18.289 9.663 1.00 97.38 202 THR A CA 1
ATOM 1652 C C . THR A 1 202 ? -3.041 19.582 10.401 1.00 97.38 202 THR A C 1
ATOM 1654 O O . THR A 1 202 ? -2.382 19.901 11.389 1.00 97.38 202 THR A O 1
ATOM 1657 N N . THR A 1 203 ? -4.005 20.377 9.924 1.00 98.12 203 THR A N 1
ATOM 1658 C CA . THR A 1 203 ? -4.492 21.525 10.710 1.00 98.12 203 THR A CA 1
ATOM 1659 C C . THR A 1 203 ? -5.296 21.039 11.910 1.00 98.12 203 THR A C 1
ATOM 1661 O O . THR A 1 203 ? -5.838 19.933 11.911 1.00 98.12 203 THR A O 1
ATOM 1664 N N . GLU A 1 204 ? -5.382 21.876 12.942 1.00 98.06 204 GLU A N 1
ATOM 1665 C CA . GLU A 1 204 ? -6.175 21.574 14.137 1.00 98.06 204 GLU A CA 1
ATOM 1666 C C . GLU A 1 204 ? -7.641 21.283 13.784 1.00 98.06 204 GLU A C 1
ATOM 1668 O O . GLU A 1 204 ? -8.199 20.300 14.263 1.00 98.06 204 GLU A O 1
ATOM 1673 N N . GLU A 1 205 ? -8.224 22.071 12.875 1.00 98.44 205 GLU A N 1
ATOM 1674 C CA . GLU A 1 205 ? -9.587 21.884 12.371 1.00 98.44 205 GLU A CA 1
ATOM 1675 C C . GLU A 1 205 ? -9.770 20.530 11.665 1.00 98.44 205 GLU A C 1
ATOM 1677 O O . GLU A 1 205 ? -10.659 19.766 12.036 1.00 98.44 205 GLU A O 1
ATOM 1682 N N . SER A 1 206 ? -8.896 20.177 10.714 1.00 98.62 206 SER A N 1
ATOM 1683 C CA . SER A 1 206 ? -8.969 18.894 9.998 1.00 98.62 206 SER A CA 1
ATOM 1684 C C . SER A 1 206 ? -8.862 17.697 10.948 1.00 98.62 206 SER A C 1
ATOM 1686 O O . SER A 1 206 ? -9.603 16.720 10.826 1.00 98.62 206 SER A O 1
ATOM 1688 N N . LEU A 1 207 ? -7.947 17.760 11.922 1.00 98.69 207 LEU A N 1
ATOM 1689 C CA . LEU A 1 207 ? -7.759 16.693 12.908 1.00 98.69 207 LEU A CA 1
ATOM 1690 C C . LEU A 1 207 ? -8.945 16.596 13.881 1.00 98.69 207 LEU A C 1
ATOM 1692 O O . LEU A 1 207 ? -9.323 15.488 14.273 1.00 98.69 207 LEU A O 1
ATOM 1696 N N . ALA A 1 208 ? -9.547 17.729 14.255 1.00 98.50 208 ALA A N 1
ATOM 1697 C CA . ALA A 1 208 ? -10.757 17.767 15.069 1.00 98.50 208 ALA A CA 1
ATOM 1698 C C . ALA A 1 208 ? -11.957 17.164 14.322 1.00 98.50 208 ALA A C 1
ATOM 1700 O O . ALA A 1 208 ? -12.663 16.334 14.897 1.00 98.50 208 ALA A O 1
ATOM 1701 N N . ASN A 1 209 ? -12.133 17.499 13.040 1.00 98.62 209 ASN A N 1
ATOM 1702 C CA . ASN A 1 209 ? -13.163 16.918 12.177 1.00 98.62 209 ASN A CA 1
ATOM 1703 C C . ASN A 1 209 ? -13.005 15.397 12.077 1.00 98.62 209 ASN A C 1
ATOM 1705 O O . ASN A 1 209 ? -13.964 14.663 12.317 1.00 98.62 209 ASN A O 1
ATOM 1709 N N . LEU A 1 210 ? -11.788 14.911 11.804 1.00 98.62 210 LEU A N 1
ATOM 1710 C CA . LEU A 1 210 ? -11.500 13.476 11.729 1.00 98.62 210 LEU A CA 1
ATOM 1711 C C . LEU A 1 210 ? -11.821 12.754 13.047 1.00 98.62 210 LEU A C 1
ATOM 1713 O O . LEU A 1 210 ? -12.499 11.729 13.050 1.00 98.62 210 LEU A O 1
ATOM 1717 N N . SER A 1 211 ? -11.369 13.307 14.174 1.00 98.50 211 SER A N 1
ATOM 1718 C CA . SER A 1 211 ? -11.639 12.755 15.508 1.00 98.50 211 SER A CA 1
ATOM 1719 C C . SER A 1 211 ? -13.141 12.723 15.826 1.00 98.50 211 SER A C 1
ATOM 1721 O O . SER A 1 211 ? -13.659 11.716 16.312 1.00 98.50 211 SER A O 1
ATOM 1723 N N . SER A 1 212 ? -13.862 13.806 15.515 1.00 98.38 212 SER A N 1
ATOM 1724 C CA . SER A 1 212 ? -15.308 13.914 15.736 1.00 98.38 212 SER A CA 1
ATOM 1725 C C . SER A 1 212 ? -16.087 12.887 14.910 1.00 98.38 212 SER A C 1
ATOM 1727 O O . SER A 1 212 ? -16.917 12.163 15.467 1.00 98.38 212 SER A O 1
ATOM 1729 N N . THR A 1 213 ? -15.737 12.748 13.628 1.00 98.50 213 THR A N 1
ATOM 1730 C CA . THR A 1 213 ? -16.341 11.805 12.667 1.00 98.50 213 THR A CA 1
ATOM 1731 C C . THR A 1 213 ? -16.243 10.346 13.131 1.00 98.50 213 THR A C 1
ATOM 1733 O O . THR A 1 213 ? -17.136 9.538 12.870 1.00 98.50 213 THR A O 1
ATOM 1736 N N . LEU A 1 214 ? -15.176 10.013 13.866 1.00 98.31 214 LEU A N 1
ATOM 1737 C CA . LEU A 1 214 ? -14.88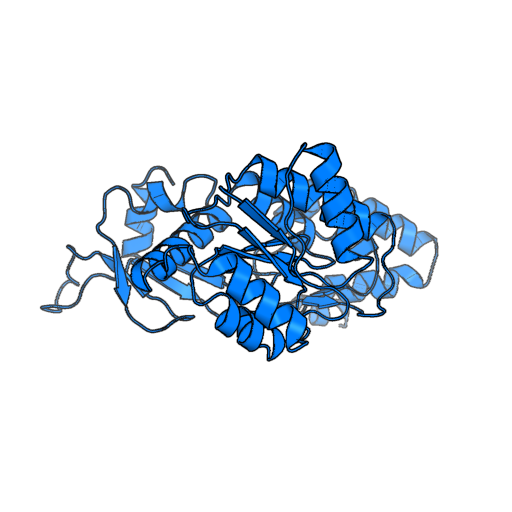2 8.665 14.363 1.00 98.31 214 LEU A CA 1
ATOM 1738 C C . LEU A 1 214 ? -15.265 8.448 15.834 1.00 98.31 214 LEU A C 1
ATOM 1740 O O . LEU A 1 214 ? -15.045 7.366 16.374 1.00 98.31 214 LEU A O 1
ATOM 1744 N N . SER A 1 215 ? -15.810 9.453 16.520 1.00 95.62 215 SER A N 1
ATOM 1745 C CA . SER A 1 215 ? -15.982 9.424 17.981 1.00 95.62 215 SER A CA 1
ATOM 1746 C C . SER A 1 215 ? -16.866 8.276 18.501 1.00 95.62 215 SER A C 1
ATOM 1748 O O . SER A 1 215 ? -16.626 7.787 19.610 1.00 95.62 215 SER A O 1
ATOM 1750 N N . GLY A 1 216 ? -17.835 7.817 17.701 1.00 94.75 216 GLY A N 1
ATOM 1751 C CA . GLY A 1 216 ? -18.750 6.715 18.029 1.00 94.75 216 GLY A CA 1
ATOM 1752 C C . GLY A 1 216 ? -18.265 5.309 17.652 1.00 94.75 216 GLY A C 1
ATOM 1753 O O . GLY A 1 216 ? -18.845 4.330 18.112 1.00 94.75 216 GLY A O 1
ATOM 1754 N N . GLU A 1 217 ? -17.204 5.190 16.856 1.00 97.94 217 GLU A N 1
ATOM 1755 C CA . GLU A 1 217 ? -16.737 3.915 16.293 1.00 97.94 217 GLU A CA 1
ATOM 1756 C C . GLU A 1 217 ? -15.956 3.087 17.315 1.00 97.94 217 GLU A C 1
ATOM 1758 O O . GLU A 1 217 ? -15.244 3.651 18.138 1.00 97.94 217 GLU A O 1
ATOM 1763 N N . LEU A 1 218 ? -16.018 1.754 17.293 1.00 96.75 218 LEU A N 1
ATOM 1764 C CA . LEU A 1 218 ? -15.289 0.915 18.260 1.00 96.75 218 LEU A CA 1
ATOM 1765 C C . LEU A 1 218 ? -13.777 0.900 17.997 1.00 96.75 218 LEU A C 1
ATOM 1767 O O . LEU A 1 218 ? -13.331 0.995 16.862 1.00 96.75 218 LEU A O 1
ATOM 1771 N N . LYS A 1 219 ? -12.967 0.763 19.056 1.00 97.81 219 LYS A N 1
ATOM 1772 C CA . LYS A 1 219 ? -11.514 0.580 18.907 1.00 97.81 219 LYS A CA 1
ATOM 1773 C C . LYS A 1 219 ? -11.200 -0.892 18.700 1.00 97.81 219 LYS A C 1
ATOM 1775 O O . LYS A 1 219 ? -11.522 -1.684 19.587 1.00 97.81 219 LYS A O 1
ATOM 1780 N N . PHE A 1 220 ? -10.498 -1.237 17.626 1.00 97.38 220 PHE A N 1
ATOM 1781 C CA . PHE A 1 220 ? -9.957 -2.587 17.504 1.00 97.38 220 PHE A CA 1
ATOM 1782 C C . PHE A 1 220 ? -8.766 -2.779 18.469 1.00 97.38 220 PHE A C 1
ATOM 1784 O O . PHE A 1 220 ? -7.939 -1.873 18.658 1.00 97.38 220 PHE A O 1
ATOM 1791 N N . PRO A 1 221 ? -8.656 -3.940 19.139 1.00 96.56 221 PRO A N 1
ATOM 1792 C CA . PRO A 1 221 ? -7.574 -4.233 20.061 1.00 96.56 221 PRO A CA 1
ATOM 1793 C C . PRO A 1 221 ? -6.249 -4.484 19.333 1.00 96.56 221 PRO A C 1
ATOM 1795 O O . PRO A 1 221 ? -6.183 -4.888 18.173 1.00 96.56 221 PRO A O 1
ATOM 1798 N N . LYS A 1 222 ? -5.147 -4.331 20.075 1.00 94.50 222 LYS A N 1
ATOM 1799 C CA . LYS A 1 222 ? -3.790 -4.603 19.578 1.00 94.50 222 LYS A CA 1
ATOM 1800 C C . LYS A 1 222 ? -3.650 -6.009 18.972 1.00 94.50 222 LYS A C 1
ATOM 1802 O O . LYS A 1 222 ? -3.026 -6.142 17.926 1.00 94.50 222 LYS A O 1
ATOM 1807 N N . ARG A 1 223 ? -4.207 -7.031 19.634 1.00 94.56 223 ARG A N 1
ATOM 1808 C CA . ARG A 1 223 ? -4.113 -8.431 19.189 1.00 94.56 223 ARG A CA 1
ATOM 1809 C C . ARG A 1 223 ? -4.743 -8.619 17.810 1.00 94.56 223 ARG A C 1
ATOM 1811 O O . ARG A 1 223 ? -4.125 -9.236 16.955 1.00 94.56 223 ARG A O 1
ATOM 1818 N N . GLU A 1 224 ? -5.930 -8.056 17.597 1.00 95.75 224 GLU A N 1
ATOM 1819 C CA . GLU A 1 224 ? -6.617 -8.106 16.304 1.00 95.75 224 GLU A CA 1
ATOM 1820 C C . GLU A 1 224 ? -5.759 -7.469 15.210 1.00 95.75 224 GLU A C 1
ATOM 1822 O O . GLU A 1 224 ? -5.485 -8.112 14.203 1.00 95.75 224 GLU A O 1
ATOM 1827 N N . ARG A 1 225 ? -5.206 -6.273 15.462 1.00 95.88 225 ARG A N 1
ATOM 1828 C CA . ARG A 1 225 ? -4.285 -5.612 14.526 1.00 95.88 225 ARG A CA 1
ATOM 1829 C C . ARG A 1 225 ? -3.099 -6.501 14.147 1.00 95.88 225 ARG A C 1
ATOM 1831 O O . ARG A 1 225 ? -2.795 -6.632 12.971 1.00 95.88 225 ARG A O 1
ATOM 1838 N N . GLU A 1 226 ? -2.416 -7.092 15.127 1.00 96.50 226 GLU A N 1
ATOM 1839 C CA . GLU A 1 226 ? -1.229 -7.922 14.874 1.00 96.50 226 GLU A CA 1
ATOM 1840 C C . GLU A 1 226 ? -1.571 -9.193 14.081 1.00 96.50 226 GLU A C 1
ATOM 1842 O O . GLU A 1 226 ? -0.830 -9.555 13.166 1.00 96.50 226 GLU A O 1
ATOM 1847 N N . HIS A 1 227 ? -2.708 -9.833 14.376 1.00 96.69 227 HIS A N 1
ATOM 1848 C CA . HIS A 1 227 ? -3.206 -10.967 13.593 1.00 96.69 227 HIS A CA 1
ATOM 1849 C C . HIS A 1 227 ? -3.551 -10.545 12.160 1.00 96.69 227 HIS A C 1
ATOM 1851 O O . HIS A 1 227 ? -3.084 -11.176 11.212 1.00 96.69 227 HIS A O 1
ATOM 1857 N N . ASN A 1 228 ? -4.307 -9.458 11.993 1.00 97.56 228 ASN A N 1
ATOM 1858 C CA . ASN A 1 228 ? -4.699 -8.945 10.683 1.00 97.56 228 ASN A CA 1
ATOM 1859 C C . ASN A 1 228 ? -3.481 -8.580 9.835 1.00 97.56 228 ASN A C 1
ATOM 1861 O O . ASN A 1 228 ? -3.434 -8.958 8.670 1.00 97.56 228 ASN A O 1
ATOM 1865 N N . THR A 1 229 ? -2.459 -7.950 10.426 1.00 97.69 229 THR A N 1
ATOM 1866 C CA . THR A 1 229 ? -1.207 -7.636 9.727 1.00 97.69 229 THR A CA 1
ATOM 1867 C C . THR A 1 229 ? -0.518 -8.885 9.187 1.00 97.69 229 THR A C 1
ATOM 1869 O O . THR A 1 229 ? -0.197 -8.946 8.004 1.00 97.69 229 THR A O 1
ATOM 1872 N N . VAL A 1 230 ? -0.321 -9.911 10.020 1.00 97.81 230 VAL A N 1
ATOM 1873 C CA . VAL A 1 230 ? 0.337 -11.153 9.583 1.00 97.81 230 VAL A CA 1
ATOM 1874 C C . VAL A 1 230 ? -0.461 -11.847 8.483 1.00 97.81 230 VAL A C 1
ATOM 1876 O O . VAL A 1 230 ? 0.112 -12.253 7.472 1.00 97.81 230 VAL A O 1
ATOM 1879 N N . LYS A 1 231 ? -1.782 -11.950 8.650 1.00 97.94 231 LYS A N 1
ATOM 1880 C CA . LYS A 1 231 ? -2.649 -12.594 7.663 1.00 97.94 231 LYS A CA 1
ATOM 1881 C C . LYS A 1 231 ? -2.717 -11.816 6.345 1.00 97.94 231 LYS A C 1
ATOM 1883 O O . LYS A 1 231 ? -2.685 -12.430 5.287 1.00 97.94 231 LYS A O 1
ATOM 1888 N N . ALA A 1 232 ? -2.740 -10.486 6.386 1.00 98.38 232 ALA A N 1
ATOM 1889 C CA . ALA A 1 232 ? -2.699 -9.645 5.190 1.00 98.38 232 ALA A CA 1
ATOM 1890 C C . ALA A 1 232 ? -1.371 -9.781 4.422 1.00 98.38 232 ALA A C 1
ATOM 1892 O O . ALA A 1 232 ? -1.377 -9.835 3.192 1.00 98.38 232 ALA A O 1
ATOM 1893 N N . ILE A 1 233 ? -0.235 -9.890 5.124 1.00 98.25 233 ILE A N 1
ATOM 1894 C CA . ILE A 1 233 ? 1.061 -10.164 4.482 1.00 98.25 233 ILE A CA 1
ATOM 1895 C C . ILE A 1 233 ? 1.048 -11.554 3.829 1.00 98.25 233 ILE A C 1
ATOM 1897 O O . ILE A 1 233 ? 1.521 -11.696 2.700 1.00 98.25 233 ILE A O 1
ATOM 1901 N N . ALA A 1 234 ? 0.480 -12.564 4.496 1.00 98.00 234 ALA A N 1
ATOM 1902 C CA . ALA A 1 234 ? 0.314 -13.898 3.919 1.00 98.00 234 ALA A CA 1
ATOM 1903 C C . ALA A 1 234 ? -0.574 -13.871 2.660 1.00 98.00 234 ALA A C 1
ATOM 1905 O O . ALA A 1 234 ? -0.147 -14.392 1.630 1.00 98.00 234 ALA A O 1
ATOM 1906 N N . ASP A 1 235 ? -1.720 -13.176 2.691 1.00 98.38 235 ASP A N 1
ATOM 1907 C CA . ASP A 1 235 ? -2.580 -12.989 1.512 1.00 98.38 235 ASP A CA 1
ATOM 1908 C C . ASP A 1 235 ? -1.787 -12.369 0.345 1.00 98.38 235 ASP A C 1
ATOM 1910 O O . ASP A 1 235 ? -1.798 -12.839 -0.795 1.00 98.38 235 ASP A O 1
ATOM 1914 N N . TYR A 1 236 ? -1.035 -11.301 0.625 1.00 98.12 236 TYR A N 1
ATOM 1915 C CA . TYR A 1 236 ? -0.241 -10.609 -0.387 1.00 98.12 236 TYR A CA 1
ATOM 1916 C C . TYR A 1 236 ? 0.848 -11.510 -1.000 1.00 98.12 236 TYR A C 1
ATOM 1918 O O . TYR A 1 236 ? 1.071 -11.505 -2.220 1.00 98.12 236 TYR A O 1
ATOM 1926 N N . MET A 1 237 ? 1.545 -12.284 -0.167 1.00 96.81 237 MET A N 1
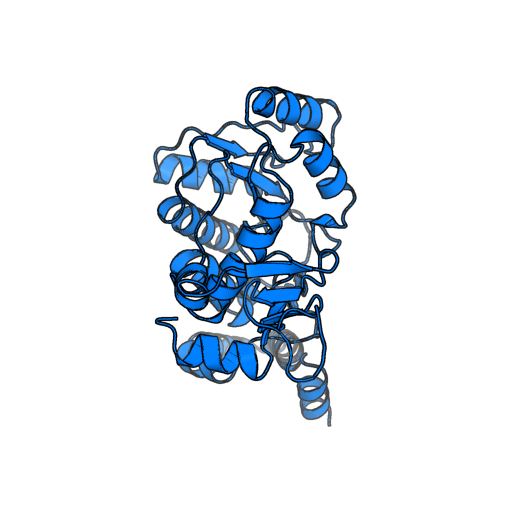ATOM 1927 C CA . MET A 1 237 ? 2.657 -13.129 -0.596 1.00 96.81 237 MET A CA 1
ATOM 1928 C C . MET A 1 237 ? 2.192 -14.365 -1.359 1.00 96.81 237 MET A C 1
ATOM 1930 O O . MET A 1 237 ? 2.690 -14.611 -2.461 1.00 96.81 237 MET A O 1
ATOM 1934 N N . LEU A 1 238 ? 1.259 -15.111 -0.772 1.00 96.81 238 LEU A N 1
ATOM 1935 C CA . LEU A 1 238 ? 0.957 -16.487 -1.151 1.00 96.81 238 LEU A CA 1
ATOM 1936 C C . LEU A 1 238 ? -0.260 -16.560 -2.076 1.00 96.81 238 LEU A C 1
ATOM 1938 O O . LEU A 1 238 ? -0.193 -17.198 -3.121 1.00 96.81 238 LEU A O 1
ATOM 1942 N N . GLY A 1 239 ? -1.305 -15.780 -1.807 1.00 97.25 239 GLY A N 1
ATOM 1943 C CA . GLY A 1 239 ? -2.514 -15.809 -2.622 1.00 97.25 239 GLY A CA 1
ATOM 1944 C C . GLY A 1 239 ? -3.747 -15.284 -1.890 1.00 97.25 239 GLY A C 1
ATOM 1945 O O . GLY A 1 239 ? -3.707 -15.060 -0.684 1.00 97.25 239 GLY A O 1
ATOM 1946 N N . PRO A 1 240 ? -4.861 -15.060 -2.605 1.00 97.38 240 PRO A N 1
ATOM 1947 C CA . PRO A 1 240 ? -6.119 -14.686 -1.966 1.00 97.38 240 PRO A CA 1
ATOM 1948 C C . PRO A 1 240 ? -6.571 -15.776 -0.982 1.00 97.38 240 PRO A C 1
ATOM 1950 O O . PRO A 1 240 ? -6.720 -16.918 -1.391 1.00 97.38 240 PRO A O 1
ATOM 1953 N N . GLY A 1 241 ? -6.827 -15.418 0.279 1.00 96.75 241 GLY A N 1
ATOM 1954 C CA . GLY A 1 241 ? -7.296 -16.361 1.309 1.00 96.75 241 GLY A CA 1
ATOM 1955 C C . GLY A 1 241 ? -6.181 -17.001 2.138 1.00 96.75 241 GLY A C 1
ATOM 1956 O O . GLY A 1 241 ? -6.429 -17.394 3.277 1.00 96.75 241 GLY A O 1
ATOM 1957 N N . ALA A 1 242 ? -4.938 -16.964 1.649 1.00 97.44 242 ALA A N 1
ATOM 1958 C CA . ALA A 1 242 ? -3.805 -17.651 2.259 1.00 97.44 242 ALA A CA 1
ATOM 1959 C C . ALA A 1 242 ? -3.554 -17.283 3.728 1.00 97.44 242 ALA A C 1
ATOM 1961 O O . ALA A 1 242 ? -3.075 -18.106 4.497 1.00 97.44 242 ALA A O 1
ATOM 1962 N N . GLY A 1 243 ? -3.874 -16.061 4.163 1.00 96.06 243 GLY A N 1
ATOM 1963 C CA . GLY A 1 243 ? -3.741 -15.681 5.568 1.00 96.06 243 GLY A CA 1
ATOM 1964 C C . GLY A 1 243 ? -4.687 -16.421 6.515 1.00 96.06 243 GLY A C 1
ATOM 1965 O O . GLY A 1 243 ? -4.419 -16.470 7.712 1.00 96.06 243 GLY A O 1
ATOM 1966 N N . ASP A 1 244 ? -5.795 -16.969 6.023 1.00 96.50 244 ASP A N 1
ATOM 1967 C CA . ASP A 1 244 ? -6.638 -17.875 6.806 1.00 96.50 244 ASP A CA 1
ATOM 1968 C C . ASP A 1 244 ? -6.218 -19.326 6.615 1.00 96.50 244 ASP A C 1
ATOM 1970 O O . ASP A 1 244 ? -6.000 -20.001 7.618 1.00 96.50 244 ASP A O 1
ATOM 1974 N N . ASP A 1 245 ? -6.033 -19.753 5.366 1.00 97.38 245 ASP A N 1
ATOM 1975 C CA . ASP A 1 245 ? -5.732 -21.145 5.017 1.00 97.38 245 ASP A CA 1
ATOM 1976 C C . ASP A 1 245 ? -4.435 -21.627 5.690 1.00 97.38 245 ASP A C 1
ATOM 1978 O O . ASP A 1 245 ? -4.403 -22.686 6.311 1.00 97.38 245 ASP A O 1
ATOM 1982 N N . LEU A 1 246 ? -3.396 -20.784 5.703 1.00 95.94 246 LEU A N 1
ATOM 1983 C CA . LEU A 1 246 ? -2.089 -21.080 6.304 1.00 95.94 246 LEU A CA 1
ATOM 1984 C C . LEU A 1 246 ? -2.157 -21.370 7.811 1.00 95.94 246 LEU A C 1
ATOM 1986 O O . LEU A 1 246 ? -1.286 -22.043 8.359 1.00 95.94 246 LEU A O 1
ATOM 1990 N N . PHE A 1 247 ? -3.147 -20.810 8.506 1.00 93.06 247 PHE A N 1
ATOM 1991 C CA . PHE A 1 247 ? -3.277 -20.910 9.960 1.00 93.06 247 PHE A CA 1
ATOM 1992 C C . PHE A 1 247 ? -4.599 -21.565 10.378 1.00 93.06 247 PHE A C 1
ATOM 1994 O O . PHE A 1 247 ? -5.016 -21.394 11.522 1.00 93.06 247 PHE A O 1
ATOM 2001 N N . ALA A 1 248 ? -5.273 -22.282 9.474 1.00 93.06 248 ALA A N 1
ATOM 2002 C CA . ALA A 1 248 ? -6.575 -22.889 9.744 1.00 93.06 248 ALA A CA 1
ATOM 2003 C C . ALA A 1 248 ? -6.505 -23.932 10.873 1.00 93.06 248 ALA A C 1
ATOM 2005 O O . ALA A 1 248 ? -7.351 -23.934 11.768 1.00 93.06 248 ALA A O 1
ATOM 2006 N N . ASP A 1 249 ? -5.446 -24.746 10.875 1.00 89.81 249 ASP A N 1
ATOM 2007 C CA . ASP A 1 249 ? -5.252 -25.849 11.824 1.00 89.81 249 ASP A CA 1
ATOM 2008 C C . ASP A 1 249 ? -4.304 -25.509 12.984 1.00 89.81 249 ASP A C 1
ATOM 2010 O O . ASP A 1 249 ? -3.937 -26.379 13.777 1.00 89.81 249 ASP A O 1
ATOM 2014 N N . VAL A 1 250 ? -3.894 -24.241 13.105 1.00 90.88 250 VAL A N 1
ATOM 2015 C CA . VAL A 1 250 ? -2.938 -23.802 14.126 1.00 90.88 250 VAL A CA 1
ATOM 2016 C C . VAL A 1 250 ? -3.454 -22.584 14.876 1.00 90.88 250 VAL A C 1
ATOM 2018 O O . VAL A 1 250 ? -3.760 -21.541 14.300 1.00 90.88 250 VAL A O 1
ATOM 2021 N N . GLU A 1 251 ? -3.468 -22.667 16.206 1.00 92.06 251 GLU A N 1
ATOM 2022 C CA . GLU A 1 251 ? -3.729 -21.491 17.027 1.00 92.06 251 GLU A CA 1
ATOM 2023 C C . GLU A 1 251 ? -2.481 -20.606 17.066 1.00 92.06 251 GLU A C 1
ATOM 2025 O O . GLU A 1 251 ? -1.490 -20.930 17.715 1.00 92.06 251 GLU A O 1
ATOM 2030 N N . ILE A 1 252 ? -2.519 -19.463 16.380 1.00 93.62 252 ILE A N 1
ATOM 2031 C CA . ILE A 1 252 ? -1.378 -18.545 16.354 1.00 93.62 252 ILE A CA 1
ATOM 2032 C C . ILE A 1 252 ? -1.402 -17.536 17.502 1.00 93.62 252 ILE A C 1
ATOM 2034 O O . ILE A 1 252 ? -2.430 -16.951 17.853 1.00 93.62 252 ILE A O 1
ATOM 2038 N N . THR A 1 253 ? -0.213 -17.253 18.024 1.00 93.50 253 THR A N 1
ATOM 2039 C CA . THR A 1 253 ? 0.056 -16.140 18.935 1.00 93.50 253 THR A CA 1
ATOM 2040 C C . THR A 1 253 ? 1.175 -15.265 18.391 1.00 93.50 253 THR A C 1
ATOM 2042 O O . THR A 1 253 ? 2.079 -15.731 17.694 1.00 93.50 253 THR A O 1
ATOM 2045 N N . MET A 1 254 ? 1.104 -13.973 18.714 1.00 94.50 254 MET A N 1
ATOM 2046 C CA . MET A 1 254 ? 2.109 -12.992 18.320 1.00 94.50 254 MET A CA 1
ATOM 2047 C C . MET A 1 254 ? 3.017 -12.683 19.503 1.00 94.50 254 MET A C 1
ATOM 2049 O O . MET A 1 254 ? 2.564 -12.215 20.549 1.00 94.50 254 MET A O 1
ATOM 2053 N N . THR A 1 255 ? 4.312 -12.923 19.329 1.00 91.44 255 THR A N 1
ATOM 2054 C CA . THR A 1 255 ? 5.353 -12.466 20.256 1.00 91.44 255 THR A CA 1
ATOM 2055 C C . THR A 1 255 ? 6.180 -11.350 19.616 1.00 91.44 255 THR A C 1
ATOM 2057 O O . THR A 1 255 ? 6.031 -11.055 18.429 1.00 91.44 255 THR A O 1
ATOM 2060 N N . SER A 1 256 ? 7.090 -10.739 20.387 1.00 91.00 256 SER A N 1
ATOM 2061 C CA . SER A 1 256 ? 7.894 -9.573 19.971 1.00 91.00 256 SER A CA 1
ATOM 2062 C C . SER A 1 256 ? 7.060 -8.284 19.806 1.00 91.00 256 SER A C 1
ATOM 2064 O O . SER A 1 256 ? 5.914 -8.194 20.249 1.00 91.00 256 SER A O 1
ATOM 2066 N N . ARG A 1 257 ? 7.675 -7.219 19.282 1.00 89.25 257 ARG A N 1
ATOM 2067 C CA . ARG A 1 257 ? 7.038 -5.924 19.012 1.00 89.25 257 ARG A CA 1
ATOM 2068 C C . ARG A 1 257 ? 7.019 -5.673 17.511 1.00 89.25 257 ARG A C 1
ATOM 2070 O O . ARG A 1 257 ? 8.017 -5.929 16.839 1.00 89.25 257 ARG A O 1
ATOM 2077 N N . TYR A 1 258 ? 5.920 -5.113 17.011 1.00 88.31 258 TYR A N 1
ATOM 2078 C CA . TYR A 1 258 ? 5.868 -4.537 15.667 1.00 88.31 258 TYR A CA 1
ATOM 2079 C C . TYR A 1 258 ? 7.057 -3.576 15.455 1.00 88.31 258 TYR A C 1
ATOM 2081 O O . TYR A 1 258 ? 7.372 -2.821 16.382 1.00 88.31 258 TYR A O 1
ATOM 2089 N N . PRO A 1 259 ? 7.742 -3.612 14.297 1.00 91.00 259 PRO A N 1
ATOM 2090 C CA . PRO A 1 259 ? 7.440 -4.392 13.083 1.00 91.00 259 PRO A CA 1
ATOM 2091 C C . PRO A 1 259 ? 8.081 -5.795 13.001 1.00 91.00 259 PRO A C 1
ATOM 2093 O O . PRO A 1 259 ? 8.140 -6.395 11.935 1.00 91.00 259 PRO A O 1
ATOM 2096 N N . LYS A 1 260 ? 8.594 -6.343 14.108 1.00 95.44 260 LYS A N 1
ATOM 2097 C CA . LYS A 1 260 ? 9.297 -7.641 14.167 1.00 95.44 260 LYS A CA 1
ATOM 2098 C C . LYS A 1 260 ? 8.430 -8.727 14.798 1.00 95.44 260 LYS A C 1
ATOM 2100 O O . LYS A 1 260 ? 8.897 -9.438 15.691 1.00 95.44 260 LYS A O 1
ATOM 2105 N N . LEU A 1 261 ? 7.157 -8.791 14.410 1.00 96.06 261 LEU A N 1
ATOM 2106 C CA . LEU A 1 261 ? 6.214 -9.767 14.959 1.00 96.06 261 LEU A CA 1
ATOM 2107 C C . LEU A 1 261 ? 6.695 -11.188 14.657 1.00 96.06 261 LEU A C 1
ATOM 2109 O O . LEU A 1 261 ? 7.078 -11.497 13.530 1.00 96.06 261 LEU A O 1
ATOM 2113 N N . GLN A 1 262 ? 6.670 -12.042 15.673 1.00 96.44 262 GLN A N 1
ATOM 2114 C CA . GLN A 1 262 ? 6.939 -13.468 15.534 1.00 96.44 262 GLN A CA 1
ATOM 2115 C C . GLN A 1 262 ? 5.624 -14.221 15.669 1.00 96.44 262 GLN A C 1
ATOM 2117 O O . GLN A 1 262 ? 4.918 -14.040 16.660 1.00 96.44 262 GLN A O 1
ATOM 2122 N N . VAL A 1 263 ? 5.333 -15.068 14.687 1.00 96.75 263 VAL A N 1
ATOM 2123 C CA . VAL A 1 263 ? 4.158 -15.938 14.676 1.00 96.75 263 VAL A CA 1
ATOM 2124 C C . VAL A 1 263 ? 4.551 -17.252 15.328 1.00 96.75 263 VAL A C 1
ATOM 2126 O O . VAL A 1 263 ? 5.497 -17.899 14.869 1.00 96.75 263 VAL A O 1
ATOM 2129 N N . ARG A 1 264 ? 3.853 -17.644 16.390 1.00 94.88 264 ARG A N 1
ATOM 2130 C CA . ARG A 1 264 ? 4.092 -18.903 17.102 1.00 94.88 264 ARG A CA 1
ATOM 2131 C C . ARG A 1 264 ? 2.828 -19.738 17.179 1.00 94.88 264 ARG A C 1
ATOM 2133 O O . ARG A 1 264 ? 1.747 -19.182 17.348 1.00 94.88 264 ARG A O 1
ATOM 2140 N N . ASP A 1 265 ? 2.996 -21.047 17.107 1.00 93.50 265 ASP A N 1
ATOM 2141 C CA . ASP A 1 265 ? 1.951 -22.018 17.408 1.00 93.50 265 ASP A CA 1
ATOM 2142 C C . ASP A 1 265 ? 1.747 -22.079 18.929 1.00 93.50 265 ASP A C 1
ATOM 2144 O O . ASP A 1 265 ? 2.678 -22.360 19.682 1.00 93.50 265 ASP A O 1
ATOM 2148 N N . ALA A 1 266 ? 0.541 -21.772 19.398 1.00 88.25 266 ALA A N 1
ATOM 2149 C CA . ALA A 1 266 ? 0.186 -21.765 20.813 1.00 88.25 266 ALA A CA 1
ATOM 2150 C C . ALA A 1 266 ? 0.203 -23.161 21.452 1.00 88.25 266 ALA A C 1
ATOM 2152 O O . ALA A 1 266 ? 0.299 -23.251 22.679 1.00 88.25 266 ALA A O 1
ATOM 2153 N N . ASN A 1 267 ? 0.117 -24.216 20.640 1.00 86.44 267 ASN A N 1
ATOM 2154 C CA . ASN A 1 267 ? -0.051 -25.602 21.060 1.00 86.44 267 ASN A CA 1
ATOM 2155 C C . ASN A 1 267 ? 1.211 -26.447 20.848 1.00 86.44 267 ASN A C 1
ATOM 2157 O O . ASN A 1 267 ? 1.411 -27.415 21.580 1.00 86.44 267 ASN A O 1
ATOM 2161 N N . ALA A 1 268 ? 2.077 -26.086 19.899 1.00 82.06 268 ALA A N 1
ATOM 2162 C CA . ALA A 1 268 ? 3.334 -26.793 19.671 1.00 82.06 268 ALA A CA 1
ATOM 2163 C C . ALA A 1 268 ? 4.480 -26.232 20.526 1.00 82.06 268 ALA A C 1
ATOM 2165 O O . ALA A 1 268 ? 4.724 -25.023 20.574 1.00 82.06 268 ALA A O 1
ATOM 2166 N N . GLU A 1 269 ? 5.222 -27.124 21.180 1.00 78.44 269 GLU A N 1
ATOM 2167 C CA . GLU A 1 269 ? 6.463 -26.805 21.891 1.00 78.44 269 GLU A CA 1
ATOM 2168 C C . GLU A 1 269 ? 7.683 -27.093 21.022 1.00 78.44 269 GLU A C 1
ATOM 2170 O O . GLU A 1 269 ? 7.644 -27.899 20.092 1.00 78.44 269 GLU A O 1
ATOM 2175 N N . ILE A 1 270 ? 8.780 -26.400 21.310 1.00 73.12 270 ILE A N 1
ATOM 2176 C CA . ILE A 1 270 ? 10.065 -26.682 20.682 1.00 73.12 270 ILE A CA 1
ATOM 2177 C C . ILE A 1 270 ? 10.655 -27.939 21.327 1.00 73.12 270 ILE A C 1
ATOM 2179 O O . ILE A 1 270 ? 10.835 -27.995 22.545 1.00 73.12 270 ILE A O 1
ATOM 2183 N N . ASP A 1 271 ? 11.031 -28.921 20.505 1.00 60.97 271 ASP A N 1
ATOM 2184 C CA . ASP A 1 271 ? 11.739 -30.117 20.966 1.00 60.97 271 ASP A CA 1
ATOM 2185 C C . ASP A 1 271 ? 12.972 -29.735 21.806 1.00 60.97 271 ASP A C 1
ATOM 2187 O O . ASP A 1 271 ? 13.909 -29.095 21.323 1.00 60.97 271 ASP A O 1
ATOM 2191 N N . GLY A 1 272 ? 12.976 -30.143 23.078 1.00 63.12 272 GLY A N 1
ATOM 2192 C CA . GLY A 1 272 ? 14.082 -29.900 24.009 1.00 63.12 272 GLY A CA 1
ATOM 2193 C C . GLY A 1 272 ? 14.045 -28.564 24.764 1.00 63.12 272 GLY A C 1
ATOM 2194 O O . GLY A 1 272 ? 14.970 -28.306 25.534 1.00 63.12 272 GLY A O 1
ATOM 2195 N N . HIS A 1 273 ? 12.998 -27.747 24.601 1.00 63.91 273 HIS A N 1
ATOM 2196 C CA . HIS A 1 273 ? 12.821 -26.485 25.326 1.00 63.91 273 HIS A CA 1
ATOM 2197 C C . HIS A 1 273 ? 11.431 -26.393 25.965 1.00 63.91 273 HIS A C 1
ATOM 2199 O O . HIS A 1 273 ? 10.456 -25.988 25.335 1.00 63.91 273 HIS A O 1
ATOM 2205 N N . ASP A 1 274 ? 11.369 -26.748 27.249 1.00 59.00 274 ASP A N 1
ATOM 2206 C CA . ASP A 1 274 ? 10.142 -26.725 28.044 1.00 59.00 274 ASP A CA 1
ATOM 2207 C C . ASP A 1 274 ? 9.582 -25.291 28.141 1.00 59.00 274 ASP A C 1
ATOM 2209 O O . ASP A 1 274 ? 10.283 -24.356 28.545 1.00 59.00 274 ASP A O 1
ATOM 2213 N N . GLY A 1 275 ? 8.328 -25.106 27.723 1.00 64.69 275 GLY A N 1
ATOM 2214 C CA . GLY A 1 275 ? 7.624 -23.820 27.757 1.00 64.69 275 GLY A CA 1
ATOM 2215 C C . GLY A 1 275 ? 7.877 -22.853 26.591 1.00 64.69 275 GLY A C 1
ATOM 2216 O O . GLY A 1 275 ? 7.239 -21.796 26.552 1.00 64.69 275 GLY A O 1
ATOM 2217 N N . GLU A 1 276 ? 8.740 -23.173 25.617 1.00 72.81 276 GLU A N 1
ATOM 2218 C CA . GLU A 1 276 ? 8.884 -22.356 24.405 1.00 72.81 276 GLU A CA 1
ATOM 2219 C C . GLU A 1 276 ? 7.987 -22.855 23.269 1.00 72.81 276 GLU A C 1
ATOM 2221 O O . GLU A 1 276 ? 8.096 -23.984 22.797 1.00 72.81 276 GLU A O 1
ATOM 2226 N N . ARG A 1 277 ? 7.108 -21.970 22.790 1.00 84.75 277 ARG A N 1
ATOM 2227 C CA . ARG A 1 277 ? 6.198 -22.242 21.672 1.00 84.75 277 ARG A CA 1
ATOM 2228 C C . ARG A 1 277 ? 6.913 -22.240 20.326 1.00 84.75 277 ARG A C 1
ATOM 2230 O O . ARG A 1 277 ? 7.719 -21.340 20.066 1.00 84.75 277 ARG A O 1
ATOM 2237 N N . ALA A 1 278 ? 6.594 -23.193 19.455 1.00 90.75 278 ALA A N 1
ATOM 2238 C CA . ALA A 1 278 ? 7.236 -23.336 18.156 1.00 90.75 278 ALA A CA 1
ATOM 2239 C C . ALA A 1 278 ? 6.960 -22.111 17.269 1.00 90.75 278 ALA A C 1
ATOM 2241 O O . ALA A 1 278 ? 5.820 -21.701 17.055 1.00 90.75 278 ALA A O 1
ATOM 2242 N N . GLN A 1 279 ? 8.021 -21.490 16.753 1.00 94.38 279 GLN A N 1
ATOM 2243 C CA . GLN A 1 279 ? 7.888 -20.342 15.862 1.00 94.38 279 GLN A CA 1
ATOM 2244 C C . GLN A 1 279 ? 7.593 -20.812 14.435 1.00 94.38 279 GLN A C 1
ATOM 2246 O O . GLN A 1 279 ? 8.348 -21.609 13.882 1.00 94.38 279 GLN A O 1
ATOM 2251 N N . LEU A 1 280 ? 6.541 -20.272 13.822 1.00 96.06 280 LEU A N 1
ATOM 2252 C CA . LEU A 1 280 ? 6.144 -20.549 12.439 1.00 96.06 280 LEU A CA 1
ATOM 2253 C C . LEU A 1 280 ? 6.832 -19.592 11.465 1.00 96.06 280 LEU A C 1
ATOM 2255 O O . LEU A 1 280 ? 7.430 -20.004 10.475 1.00 96.06 280 LEU A O 1
ATOM 2259 N N . ALA A 1 281 ? 6.779 -18.298 11.766 1.00 97.38 281 ALA A N 1
ATOM 2260 C CA . ALA A 1 281 ? 7.309 -17.261 10.896 1.00 97.38 281 ALA A CA 1
ATOM 2261 C C . ALA A 1 281 ? 7.755 -16.034 11.693 1.00 97.38 281 ALA A C 1
ATOM 2263 O O . ALA A 1 281 ? 7.444 -15.871 12.875 1.00 97.38 281 ALA A O 1
ATOM 2264 N N . THR A 1 282 ? 8.495 -15.147 11.043 1.00 97.31 282 THR A N 1
ATOM 2265 C CA . THR A 1 282 ? 8.732 -13.785 11.522 1.00 97.31 282 THR A CA 1
ATOM 2266 C C . THR A 1 282 ? 8.413 -12.795 10.421 1.00 97.31 282 THR A C 1
ATOM 2268 O O . THR A 1 282 ? 8.768 -13.005 9.264 1.00 97.31 282 THR A O 1
ATOM 2271 N N . MET A 1 283 ? 7.793 -11.684 10.793 1.00 96.69 283 MET A N 1
ATOM 2272 C CA . MET A 1 283 ? 7.738 -10.509 9.941 1.00 96.69 283 MET A CA 1
ATOM 2273 C C . MET A 1 283 ? 9.154 -9.941 9.800 1.00 96.69 283 MET A C 1
ATOM 2275 O O . MET A 1 283 ? 9.853 -9.758 10.801 1.00 96.69 283 MET A O 1
ATOM 2279 N N . VAL A 1 284 ? 9.578 -9.698 8.560 1.00 95.62 284 VAL A N 1
ATOM 2280 C CA . VAL A 1 284 ? 10.865 -9.090 8.204 1.00 95.62 284 VAL A CA 1
ATOM 2281 C C . VAL A 1 284 ? 10.632 -7.600 7.932 1.00 95.62 284 VAL A C 1
ATOM 2283 O O . VAL A 1 284 ? 10.108 -7.264 6.868 1.00 95.62 284 VAL A O 1
ATOM 2286 N N . PRO A 1 285 ? 11.014 -6.689 8.848 1.00 91.75 285 PRO A N 1
ATOM 2287 C CA . PRO A 1 285 ? 10.730 -5.257 8.709 1.00 91.75 285 PRO A CA 1
ATOM 2288 C C . PRO A 1 285 ? 11.367 -4.595 7.493 1.00 91.75 285 PRO A C 1
ATOM 2290 O O . PRO A 1 285 ? 10.937 -3.525 7.093 1.00 91.75 285 PRO A O 1
ATOM 2293 N N . GLN A 1 286 ? 12.437 -5.185 6.962 1.00 91.75 286 GLN A N 1
ATOM 22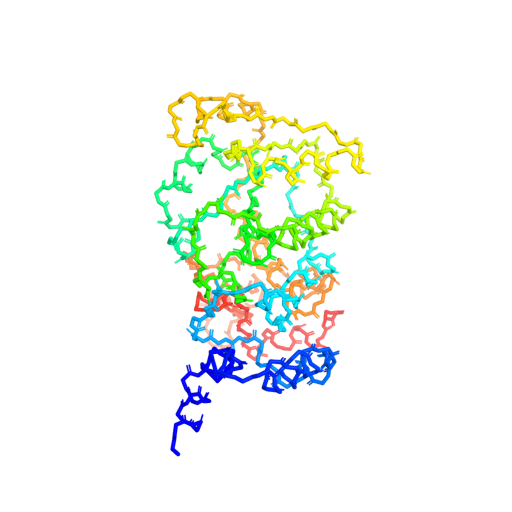94 C CA . GLN A 1 286 ? 13.171 -4.627 5.834 1.00 91.75 286 GLN A CA 1
ATOM 2295 C C . GLN A 1 286 ? 12.398 -4.731 4.524 1.00 91.75 286 GLN A C 1
ATOM 2297 O O . GLN A 1 286 ? 12.675 -3.947 3.641 1.00 91.75 286 GLN A O 1
ATOM 2302 N N . TYR A 1 287 ? 11.461 -5.672 4.366 1.00 88.25 287 TYR A N 1
ATOM 2303 C CA . TYR A 1 287 ? 10.700 -5.808 3.111 1.00 88.25 287 TYR A CA 1
ATOM 2304 C C . TYR A 1 287 ? 9.211 -6.096 3.313 1.00 88.25 287 TYR A C 1
ATOM 2306 O O . TYR A 1 287 ? 8.512 -6.328 2.326 1.00 88.25 287 TYR A O 1
ATOM 2314 N N . GLY A 1 288 ? 8.746 -6.152 4.567 1.00 93.44 288 GLY A N 1
ATOM 2315 C CA . GLY A 1 288 ? 7.356 -6.420 4.939 1.00 93.44 288 GLY A CA 1
ATOM 2316 C C . GLY A 1 288 ? 6.840 -7.759 4.424 1.00 93.44 288 GLY A C 1
ATOM 2317 O O . GLY A 1 288 ? 5.760 -7.823 3.843 1.00 93.44 288 GLY A O 1
ATOM 2318 N N . VAL A 1 289 ? 7.636 -8.814 4.613 1.00 95.75 289 VAL A N 1
ATOM 2319 C CA . VAL A 1 289 ? 7.306 -10.202 4.249 1.00 95.75 289 VAL A CA 1
ATOM 2320 C C . VAL A 1 289 ? 7.386 -11.122 5.465 1.00 95.75 289 VAL A C 1
ATOM 2322 O O . VAL A 1 289 ? 8.014 -10.782 6.469 1.00 95.75 289 VAL A O 1
ATOM 2325 N N . LEU A 1 290 ? 6.784 -12.307 5.367 1.00 97.19 290 LEU A N 1
ATOM 2326 C CA . LEU A 1 290 ? 6.956 -13.395 6.324 1.00 97.19 290 LEU A CA 1
ATOM 2327 C C . LEU A 1 290 ? 8.147 -14.271 5.920 1.00 97.19 290 LEU A C 1
ATOM 2329 O O . LEU A 1 290 ? 8.192 -14.819 4.822 1.00 97.19 290 LEU A O 1
ATOM 2333 N N . ALA A 1 291 ? 9.107 -14.426 6.827 1.00 96.75 291 ALA A N 1
ATOM 2334 C CA . ALA A 1 291 ? 10.145 -15.443 6.732 1.00 96.75 291 ALA A CA 1
ATOM 2335 C C . ALA A 1 291 ? 9.744 -16.645 7.591 1.00 96.75 291 ALA A C 1
ATOM 2337 O O . ALA A 1 291 ? 9.633 -16.529 8.814 1.00 96.75 291 ALA A O 1
ATOM 2338 N N . PHE A 1 292 ? 9.526 -17.787 6.945 1.00 96.69 292 PHE A N 1
ATOM 2339 C CA . PHE A 1 292 ? 9.120 -19.024 7.604 1.00 96.69 292 PHE A CA 1
ATOM 2340 C C . PHE A 1 292 ? 10.307 -19.755 8.232 1.00 96.69 292 PHE A C 1
ATOM 2342 O O . PHE A 1 292 ? 11.406 -19.795 7.677 1.00 96.69 292 PHE A O 1
ATOM 2349 N N . THR A 1 293 ? 10.074 -20.367 9.391 1.00 96.00 293 THR A N 1
ATOM 2350 C CA . THR A 1 293 ? 10.959 -21.409 9.923 1.00 96.00 293 THR A CA 1
ATOM 2351 C C . THR A 1 293 ? 10.709 -22.721 9.175 1.00 96.00 293 THR A C 1
ATOM 2353 O O . THR A 1 293 ? 9.738 -22.848 8.431 1.00 96.00 293 THR A O 1
ATOM 2356 N N . LEU A 1 294 ? 11.539 -23.745 9.405 1.00 94.06 294 LEU A N 1
ATOM 2357 C CA . LEU A 1 294 ? 11.270 -25.083 8.861 1.00 94.06 294 LEU A CA 1
ATOM 2358 C C . LEU A 1 294 ? 9.927 -25.654 9.337 1.00 94.06 294 LEU A C 1
ATOM 2360 O O . LEU A 1 294 ? 9.269 -26.360 8.582 1.00 94.06 294 LEU A O 1
ATOM 2364 N N 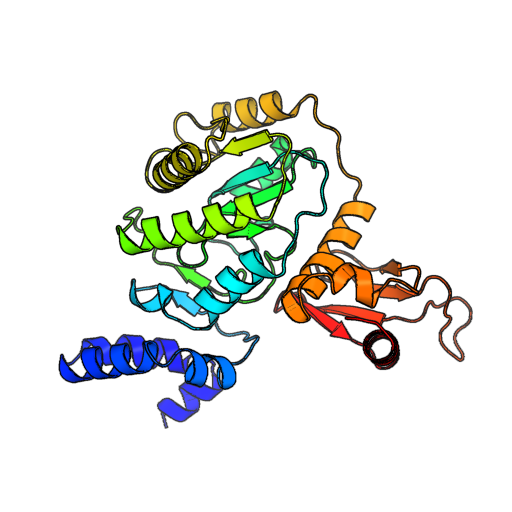. HIS A 1 295 ? 9.523 -25.361 10.574 1.00 92.50 295 HIS A N 1
ATOM 2365 C CA . HIS A 1 295 ? 8.242 -25.819 11.101 1.00 92.50 295 HIS A CA 1
ATOM 2366 C C . HIS A 1 295 ? 7.076 -25.073 10.441 1.00 92.50 295 HIS A C 1
ATOM 2368 O O . HIS A 1 295 ? 6.169 -25.719 9.931 1.00 92.50 295 HIS A O 1
ATOM 2374 N N . GLY A 1 296 ? 7.148 -23.741 10.325 1.00 95.00 296 GLY A N 1
ATOM 2375 C CA . GLY A 1 296 ? 6.125 -22.977 9.605 1.00 95.00 296 GLY A CA 1
ATOM 2376 C C . GLY A 1 296 ? 6.052 -23.296 8.111 1.00 95.00 296 GLY A C 1
ATOM 2377 O O . GLY A 1 296 ? 4.971 -23.260 7.544 1.00 95.00 296 GLY A O 1
ATOM 2378 N N . ALA A 1 297 ? 7.168 -23.671 7.478 1.00 95.69 297 ALA A N 1
ATOM 2379 C CA . ALA A 1 297 ? 7.166 -24.134 6.092 1.00 95.69 297 ALA A CA 1
ATOM 2380 C C . ALA A 1 297 ? 6.447 -25.483 5.917 1.00 95.69 297 ALA A C 1
ATOM 2382 O O . ALA A 1 297 ? 5.849 -25.706 4.872 1.00 95.69 297 ALA A O 1
ATOM 2383 N N . ARG A 1 298 ? 6.486 -26.373 6.921 1.00 94.56 298 ARG A N 1
ATOM 2384 C CA . ARG A 1 298 ? 5.690 -27.614 6.914 1.00 94.56 298 ARG A CA 1
ATOM 2385 C C . ARG A 1 298 ? 4.208 -27.314 7.090 1.00 94.56 298 ARG A C 1
ATOM 2387 O O . ARG A 1 298 ? 3.424 -27.789 6.290 1.00 94.56 298 ARG A O 1
ATOM 2394 N N . VAL A 1 299 ? 3.863 -26.449 8.050 1.00 94.50 299 VAL A N 1
ATOM 2395 C CA . VAL A 1 299 ? 2.480 -25.972 8.228 1.00 94.50 299 VAL A CA 1
ATOM 2396 C C . VAL A 1 299 ? 1.943 -25.378 6.928 1.00 94.50 299 VAL A C 1
ATOM 2398 O O . VAL A 1 299 ? 0.846 -25.720 6.515 1.00 94.50 299 VAL A O 1
ATOM 2401 N N . TRP A 1 300 ? 2.737 -24.553 6.242 1.00 95.81 300 TRP A N 1
ATOM 2402 C CA . TRP A 1 300 ? 2.356 -24.039 4.930 1.00 95.81 300 TRP A CA 1
ATOM 2403 C C . TRP A 1 300 ? 2.171 -25.160 3.899 1.00 95.81 300 TRP A C 1
ATOM 2405 O O . TRP A 1 300 ? 1.135 -25.214 3.249 1.00 95.81 300 TRP A O 1
ATOM 2415 N N . ALA A 1 301 ? 3.131 -26.077 3.770 1.00 96.19 301 ALA A N 1
ATOM 2416 C CA . ALA A 1 301 ? 3.047 -27.175 2.806 1.00 96.19 301 ALA A CA 1
ATOM 2417 C C . ALA A 1 301 ? 1.845 -28.114 3.031 1.00 96.19 301 ALA A C 1
ATOM 2419 O O . ALA A 1 301 ? 1.375 -28.718 2.070 1.00 96.19 301 ALA A O 1
ATOM 2420 N N . ASP A 1 302 ? 1.378 -28.232 4.275 1.00 94.69 302 ASP A N 1
ATOM 2421 C CA . ASP A 1 302 ? 0.237 -29.065 4.666 1.00 94.69 302 ASP A CA 1
ATOM 2422 C C . ASP A 1 302 ? -1.106 -28.299 4.622 1.00 94.69 302 ASP A C 1
ATOM 2424 O O . ASP A 1 302 ? -2.160 -28.915 4.769 1.00 94.69 302 ASP A O 1
ATOM 2428 N N . SER A 1 303 ? -1.074 -26.975 4.423 1.00 94.50 303 SER A N 1
ATOM 2429 C CA . SER A 1 303 ? -2.259 -26.107 4.341 1.00 94.50 303 SER A CA 1
ATOM 2430 C C . SER A 1 303 ? -2.794 -25.956 2.913 1.00 94.50 303 SER A C 1
ATOM 2432 O O . SER A 1 303 ? -2.104 -26.261 1.942 1.00 94.50 303 SER A O 1
ATOM 2434 N N . ASP A 1 304 ? -3.995 -25.389 2.780 1.00 93.81 304 ASP A N 1
ATOM 2435 C CA . ASP A 1 304 ? -4.605 -25.046 1.484 1.00 93.81 304 ASP A CA 1
ATOM 2436 C C . ASP A 1 304 ? -4.056 -23.731 0.859 1.00 93.81 304 ASP A C 1
ATOM 2438 O O . ASP A 1 304 ? -4.586 -23.265 -0.153 1.00 93.81 304 ASP A O 1
ATOM 2442 N N . ALA A 1 305 ? -3.016 -23.124 1.455 1.00 88.25 305 ALA A N 1
ATOM 2443 C CA . ALA A 1 305 ? -2.504 -21.777 1.145 1.00 88.25 305 ALA A CA 1
ATOM 2444 C C . ALA A 1 305 ? -1.456 -21.675 0.020 1.00 88.25 305 ALA A C 1
ATOM 2446 O O . ALA A 1 305 ? -0.535 -22.523 -0.061 1.00 88.25 305 ALA A O 1
#

InterPro domains:
  IPR029402 tRNA-guanine transglycosylase, patch-forming domain C2 [PF14810] (228-303)
  IPR036511 Queuine tRNA-ribosyltransferase-like [SSF51713] (3-43)
  IPR036895 Uracil-DNA glycosylase-like domain superfamily [SSF52141] (66-216)
  IPR038250 TGT, patch-forming C2 domain superfamily [G3DSA:3.10.450.90] (221-301)
  IPR040777 Domain of unknown function DUF5591 [PF17884] (65-214)

Foldseek 3Di:
DVCVVCVVLVNNPVVLVVVLPPDPVSVVVVVVVLVPQVVQLVPRDQFDLAAAEAEDLCSLSHNQQVLLLCLLLFQFEDLDQAAEEEEEADQAPPRCPDPLVVLLCVLCVQLHFYWYADPPRQIHGNLCSLAPPNRRYDHPPPVDDDPSSLVNNLVSVLSNPVRYDGPAAEYLYAPPSVVVSVVVSCVVVVHDYHYQDPHDSNDPRSSVSSNVVRVPGDHDDPFSVLLSSQLSLLSSPPHHPRSCQLCVPFDWDWDDDPPWTWTFGPPDDDVPDPPHTHTAWTQDSSRRHTDGDPVVVVSSVPTPD

Secondary structure (DSSP, 8-state):
-HHHHHHHTT-HHHHHHHHTTS-HHHHHHHHHHHH-HHHHHHHS-S--SS-EEE-SGGGGGSHHHHHHHHHHHHT-----SSPEEEEE--SSSSGGGSHHHHHHHHHHTTSSEEEEEETTTEEEEGGGTTSTTTTSEEE---S---HHHHHHHHHHHHHHHHHS--S-EEE---TTHHHHHHHHHHHHHT--EEE--SS-TTSHHHHHHHHHHTTTSPPPPHHHHHHHHHHHHHHHHH-TTHHHHTTTTS-EEEES-TTS-EEEEEEEEETTEEEEEEEEEEEETTTTEEEE-HHHHHHHHHS--

pLDDT: mean 94.31, std 5.83, range [59.0, 98.88]